Protein AF-A0A2A6MD91-F1 (afdb_monomer)

Nearest PDB structures (foldseek):
  3eg2-assembly1_A  TM=7.910E-01  e=4.825E-03  Homo sapiens
  4j9f-assembly3_E  TM=7.937E-01  e=1.162E-02  Homo sapiens
  2ege-assembly1_A  TM=7.080E-01  e=5.942E-02  Homo sapiens

Radius of gyration: 59.29 Å; Cα contacts (8 Å, |Δi|>4): 227; chains: 1; bounding box: 126×66×185 Å

Structure (mmCIF, N/CA/C/O backbone):
data_AF-A0A2A6MD91-F1
#
_entry.id   AF-A0A2A6MD91-F1
#
loop_
_atom_site.group_PDB
_atom_site.id
_atom_site.type_symbol
_atom_site.label_atom_id
_atom_site.label_alt_id
_atom_site.label_comp_id
_atom_site.label_asym_id
_atom_site.label_entity_id
_atom_site.label_seq_id
_atom_site.pdbx_PDB_ins_code
_atom_site.Cartn_x
_atom_site.Cartn_y
_atom_site.Cartn_z
_atom_site.occupancy
_atom_site.B_iso_or_equiv
_atom_site.auth_seq_id
_atom_site.auth_comp_id
_atom_site.auth_asym_id
_atom_site.auth_atom_id
_atom_site.pdbx_PDB_model_num
ATOM 1 N N . MET A 1 1 ? 8.799 -54.233 60.871 1.00 38.47 1 MET A N 1
ATOM 2 C CA . MET A 1 1 ? 8.669 -54.318 59.400 1.00 38.47 1 MET A CA 1
ATOM 3 C C . MET A 1 1 ? 7.782 -53.168 58.954 1.00 38.47 1 MET A C 1
ATOM 5 O O . MET A 1 1 ? 6.724 -52.983 59.537 1.00 38.47 1 MET A O 1
ATOM 9 N N . LYS A 1 2 ? 8.292 -52.324 58.053 1.00 54.38 2 LYS A N 1
ATOM 10 C CA . LYS A 1 2 ? 7.663 -51.090 57.559 1.00 54.38 2 LYS A CA 1
ATOM 11 C C . LYS A 1 2 ? 6.865 -51.416 56.292 1.00 54.38 2 LYS A C 1
ATOM 13 O O . LYS A 1 2 ? 7.426 -52.064 55.416 1.00 54.38 2 LYS A O 1
ATOM 18 N N . SER A 1 3 ? 5.642 -50.912 56.153 1.00 48.25 3 SER A N 1
ATOM 19 C CA . SER A 1 3 ? 5.004 -50.766 54.837 1.00 48.25 3 SER A CA 1
ATOM 20 C C . SER A 1 3 ? 4.013 -49.606 54.858 1.00 48.25 3 SER A C 1
ATOM 22 O O . SER A 1 3 ? 2.881 -49.712 55.322 1.00 48.25 3 SER A O 1
ATOM 24 N N . THR A 1 4 ? 4.511 -48.476 54.381 1.00 52.28 4 THR A N 1
ATOM 25 C CA . THR A 1 4 ? 3.792 -47.265 53.999 1.00 52.28 4 THR A CA 1
ATOM 26 C C . THR A 1 4 ? 2.904 -47.538 52.781 1.00 52.28 4 THR A C 1
ATOM 28 O O . THR A 1 4 ? 3.423 -47.934 51.741 1.00 52.28 4 THR A O 1
ATOM 31 N N . PHE A 1 5 ? 1.602 -47.265 52.879 1.00 53.66 5 PHE A N 1
ATOM 32 C CA . PHE A 1 5 ? 0.704 -47.116 51.727 1.00 53.66 5 PHE A CA 1
ATOM 33 C C . PHE A 1 5 ? 0.144 -45.690 51.721 1.00 53.66 5 PHE A C 1
ATOM 35 O O . PHE A 1 5 ? -0.916 -45.416 52.270 1.00 53.66 5 PHE A O 1
ATOM 42 N N . LEU A 1 6 ? 0.893 -44.769 51.123 1.00 56.81 6 LEU A N 1
ATOM 43 C CA . LEU A 1 6 ? 0.446 -43.423 50.766 1.00 56.81 6 LEU A CA 1
ATOM 44 C C . LEU A 1 6 ? 1.066 -43.115 49.405 1.00 56.81 6 LEU A C 1
ATOM 46 O O . LEU A 1 6 ? 2.281 -42.974 49.310 1.00 56.81 6 LEU A O 1
ATOM 50 N N . GLY A 1 7 ? 0.252 -43.035 48.355 1.00 53.62 7 GLY A N 1
ATOM 51 C CA . GLY A 1 7 ? 0.731 -42.559 47.057 1.00 53.62 7 GLY A CA 1
ATOM 52 C C . GLY A 1 7 ? -0.082 -43.053 45.871 1.00 53.62 7 GLY A C 1
ATOM 53 O O . GLY A 1 7 ? 0.362 -43.961 45.184 1.00 53.62 7 GLY A O 1
ATOM 54 N N . ALA A 1 8 ? -1.246 -42.448 45.609 1.00 54.28 8 ALA A N 1
ATOM 55 C CA . ALA A 1 8 ? -1.916 -42.578 44.306 1.00 54.28 8 ALA A CA 1
ATOM 56 C C . ALA A 1 8 ? -2.975 -41.484 44.025 1.00 54.28 8 ALA A C 1
ATOM 58 O O . ALA A 1 8 ? -3.997 -41.776 43.417 1.00 54.28 8 ALA A O 1
ATOM 59 N N . ALA A 1 9 ? -2.789 -40.230 44.466 1.00 54.03 9 ALA A N 1
ATOM 60 C CA . ALA A 1 9 ? -3.806 -39.182 44.243 1.00 54.03 9 ALA A CA 1
ATOM 61 C C . ALA A 1 9 ? -3.261 -37.796 43.843 1.00 54.03 9 ALA A C 1
ATOM 63 O O . ALA A 1 9 ? -3.951 -36.798 44.016 1.00 54.03 9 ALA A O 1
ATOM 64 N N . ALA A 1 10 ? -2.040 -37.701 43.304 1.00 54.78 10 ALA A N 1
ATOM 65 C CA . ALA A 1 10 ? -1.401 -36.405 43.027 1.00 54.78 10 ALA A CA 1
ATOM 66 C C . ALA A 1 10 ? -0.759 -36.285 41.629 1.00 54.78 10 ALA A C 1
ATOM 68 O O . ALA A 1 10 ? 0.270 -35.635 41.488 1.00 54.78 10 ALA A O 1
ATOM 69 N N . LEU A 1 11 ? -1.335 -36.902 40.586 1.00 53.56 11 LEU A N 1
ATOM 70 C CA . LEU A 1 11 ? -0.773 -36.842 39.220 1.00 53.56 11 LEU A CA 1
ATOM 71 C C . LEU A 1 11 ? -1.726 -36.343 38.115 1.00 53.56 11 LEU A C 1
ATOM 73 O O . LEU A 1 11 ? -1.378 -36.426 36.945 1.00 53.56 11 LEU A O 1
ATOM 77 N N . CYS A 1 12 ? -2.897 -35.778 38.431 1.00 54.72 12 CYS A N 1
ATOM 78 C CA . CYS A 1 12 ? -3.847 -35.305 37.398 1.00 54.72 12 CYS A CA 1
ATOM 79 C C . CYS A 1 12 ? -4.138 -33.790 37.397 1.00 54.72 12 CYS A C 1
ATOM 81 O O . CYS A 1 12 ? -5.014 -33.347 36.665 1.00 54.72 12 CYS A O 1
ATOM 83 N N . ALA A 1 13 ? -3.410 -32.972 38.164 1.00 58.19 13 ALA A N 1
ATOM 84 C CA . ALA A 1 13 ? -3.703 -31.536 38.308 1.00 58.19 13 ALA A CA 1
ATOM 85 C C . ALA A 1 13 ? -2.790 -30.596 37.483 1.00 58.19 13 ALA A C 1
ATOM 87 O O . ALA A 1 13 ? -2.586 -29.452 37.877 1.00 58.19 13 ALA A O 1
ATOM 88 N N . LEU A 1 14 ? -2.214 -31.052 36.362 1.00 60.31 14 LEU A N 1
ATOM 89 C CA . LEU A 1 14 ? -1.202 -30.292 35.596 1.00 60.31 14 LEU A CA 1
ATOM 90 C C . LEU A 1 14 ? -1.619 -29.870 34.173 1.00 60.31 14 LEU A C 1
ATOM 92 O O . LEU A 1 14 ? -0.795 -29.329 33.445 1.00 60.31 14 LEU A O 1
ATOM 96 N N . SER A 1 15 ? -2.873 -30.070 33.756 1.00 64.12 15 SER A N 1
ATOM 97 C CA . SER A 1 15 ? -3.262 -29.950 32.335 1.00 64.12 15 SER A CA 1
ATOM 98 C C . SER A 1 15 ? -4.337 -28.906 31.998 1.00 64.12 15 SER A C 1
ATOM 100 O O . SER A 1 15 ? -4.967 -29.001 30.950 1.00 64.12 15 SER A O 1
ATOM 102 N N . LEU A 1 16 ? -4.522 -27.869 32.819 1.00 64.19 16 LEU A N 1
ATOM 103 C CA . LEU A 1 16 ? -5.349 -26.704 32.458 1.00 64.19 16 LEU A CA 1
ATOM 104 C C . LEU A 1 16 ? -4.590 -25.394 32.703 1.00 64.19 16 LEU A C 1
ATOM 106 O O . LEU A 1 16 ? -5.057 -24.520 33.426 1.00 64.19 16 LEU A O 1
ATOM 110 N N . MET A 1 17 ? -3.400 -25.252 32.116 1.00 64.19 17 MET A N 1
ATOM 111 C CA . MET A 1 17 ? -2.834 -23.915 31.925 1.00 64.19 17 MET A CA 1
ATOM 112 C C . MET A 1 17 ? -3.615 -23.263 30.776 1.00 64.19 17 MET A C 1
ATOM 114 O O . MET A 1 17 ? -3.564 -23.785 29.658 1.00 64.19 17 MET A O 1
ATOM 118 N N . PRO A 1 18 ? -4.375 -22.177 31.008 1.00 64.50 18 PRO A N 1
ATOM 119 C CA . PRO A 1 18 ? -4.965 -21.430 29.911 1.00 64.50 18 PRO A CA 1
ATOM 120 C C . PRO A 1 18 ? -3.824 -20.905 29.039 1.00 64.50 18 PRO A C 1
ATOM 122 O O . PRO A 1 18 ? -2.934 -20.205 29.521 1.00 64.50 18 PRO A O 1
ATOM 125 N N . VAL A 1 19 ? -3.834 -21.261 27.755 1.00 65.88 19 VAL A N 1
ATOM 126 C CA . VAL A 1 19 ? -2.960 -20.622 26.771 1.00 65.88 19 VAL A CA 1
ATOM 127 C C . VAL A 1 19 ? -3.403 -19.165 26.702 1.00 65.88 19 VAL A C 1
ATOM 129 O O . VAL A 1 19 ? -4.526 -18.875 26.286 1.00 65.88 19 VAL A O 1
ATOM 132 N N . LEU A 1 20 ? -2.558 -18.252 27.174 1.00 57.00 20 LEU A N 1
ATOM 133 C CA . LEU A 1 20 ? -2.790 -16.827 26.995 1.00 57.00 20 LEU A CA 1
ATOM 134 C C . LEU A 1 20 ? -2.733 -16.550 25.492 1.00 57.00 20 LEU A C 1
ATOM 136 O O . LEU A 1 20 ? -1.744 -16.868 24.835 1.00 57.00 20 LEU A O 1
ATOM 140 N N . ALA A 1 21 ? -3.817 -16.012 24.940 1.00 59.88 21 ALA A N 1
ATOM 141 C CA . ALA A 1 21 ? -3.808 -15.491 23.584 1.00 59.88 21 ALA A CA 1
ATOM 142 C C . ALA A 1 21 ? -2.899 -14.257 23.574 1.00 59.88 21 ALA A C 1
ATOM 144 O O . ALA A 1 21 ? -3.271 -13.206 24.095 1.00 59.88 21 ALA A O 1
ATOM 145 N N . GLU A 1 22 ? -1.688 -14.417 23.054 1.00 68.06 22 GLU A N 1
ATOM 146 C CA . GLU A 1 22 ? -0.741 -13.323 22.875 1.00 68.06 22 GLU A CA 1
ATOM 147 C C . GLU A 1 22 ? -1.172 -12.497 21.657 1.00 68.06 22 GLU A C 1
ATOM 149 O O . GLU A 1 22 ? -1.438 -13.048 20.586 1.00 68.06 22 GLU A O 1
ATOM 154 N N . ALA A 1 23 ? -1.316 -11.182 21.831 1.00 77.81 23 ALA A N 1
ATOM 155 C CA . ALA A 1 23 ? -1.583 -10.280 20.718 1.00 77.81 23 ALA A CA 1
ATOM 156 C C . ALA A 1 23 ? -0.310 -10.150 19.873 1.00 77.81 23 ALA A C 1
ATOM 158 O O . ALA A 1 23 ? 0.780 -9.979 20.417 1.00 77.81 23 ALA A O 1
ATOM 159 N N . ALA A 1 24 ? -0.435 -10.222 18.548 1.00 87.62 24 ALA A N 1
ATOM 160 C CA . ALA A 1 24 ? 0.730 -10.104 17.678 1.00 87.62 24 ALA A CA 1
ATOM 161 C C . ALA A 1 24 ? 1.191 -8.642 17.606 1.00 87.62 24 ALA A C 1
ATOM 163 O O . ALA A 1 24 ? 0.372 -7.743 17.430 1.00 87.62 24 ALA A O 1
ATOM 164 N N . GLU A 1 25 ? 2.492 -8.386 17.696 1.00 94.19 25 GLU A N 1
ATOM 165 C CA . GLU A 1 25 ? 3.026 -7.032 17.532 1.00 94.19 25 GLU A CA 1
ATOM 166 C C . GLU A 1 25 ? 3.044 -6.618 16.050 1.00 94.19 25 GLU A C 1
ATOM 168 O O . GLU A 1 25 ? 3.461 -7.373 15.163 1.00 94.19 25 GLU A O 1
ATOM 173 N N . GLY A 1 26 ? 2.607 -5.391 15.780 1.00 95.81 26 GLY A N 1
ATOM 174 C CA . GLY A 1 26 ? 2.664 -4.757 14.471 1.00 95.81 26 GLY A CA 1
ATOM 175 C C . GLY A 1 26 ? 3.152 -3.316 14.553 1.00 95.81 26 GLY A C 1
ATOM 176 O O . GLY A 1 26 ? 3.260 -2.736 15.626 1.00 95.81 26 GLY A O 1
ATOM 177 N N . PHE A 1 27 ? 3.427 -2.722 13.396 1.00 97.19 27 PHE A N 1
ATOM 178 C CA . PHE A 1 27 ? 3.904 -1.349 13.260 1.00 97.19 27 PHE A CA 1
ATOM 179 C C . PHE A 1 27 ? 3.103 -0.620 12.191 1.00 97.19 27 PHE A C 1
ATOM 181 O O . PHE A 1 27 ? 2.918 -1.147 11.089 1.00 97.19 27 PHE A O 1
ATOM 188 N N . ALA A 1 28 ? 2.666 0.600 12.488 1.00 96.94 28 ALA A N 1
ATOM 189 C CA . ALA A 1 28 ? 1.994 1.442 11.510 1.00 96.94 28 ALA A CA 1
ATOM 190 C C . ALA A 1 28 ? 2.969 1.877 10.404 1.00 96.94 28 ALA A C 1
ATOM 192 O O . ALA A 1 28 ? 4.084 2.319 10.677 1.00 96.94 28 ALA A O 1
ATOM 193 N N . THR A 1 29 ? 2.555 1.791 9.141 1.00 92.94 29 THR A N 1
ATOM 194 C CA . THR A 1 29 ? 3.394 2.193 7.993 1.00 92.94 29 THR A CA 1
ATOM 195 C C . THR A 1 29 ? 3.118 3.613 7.501 1.00 92.94 29 THR A C 1
ATOM 197 O O . THR A 1 29 ? 3.739 4.066 6.542 1.00 92.94 29 THR A O 1
ATOM 200 N N . ALA A 1 30 ? 2.132 4.283 8.093 1.00 92.94 30 ALA A N 1
ATOM 201 C CA . ALA A 1 30 ? 1.716 5.645 7.794 1.00 92.94 30 ALA A CA 1
ATOM 202 C C . ALA A 1 30 ? 0.971 6.225 9.006 1.00 92.94 30 ALA A C 1
ATOM 204 O O . ALA A 1 30 ? 0.614 5.489 9.925 1.00 92.94 30 ALA A O 1
ATOM 205 N N . ASN A 1 31 ? 0.673 7.525 8.976 1.00 94.62 31 ASN A N 1
ATOM 206 C CA . ASN A 1 31 ? -0.271 8.124 9.919 1.00 94.62 31 ASN A CA 1
ATOM 207 C C . ASN A 1 31 ? -1.677 7.589 9.618 1.00 94.62 31 ASN A C 1
ATOM 209 O O . ASN A 1 31 ? -2.318 8.024 8.658 1.00 94.62 31 ASN A O 1
ATOM 213 N N . VAL A 1 32 ? -2.135 6.615 10.403 1.00 95.81 32 VAL A N 1
ATOM 214 C CA . VAL A 1 32 ? -3.346 5.845 10.108 1.00 95.81 32 VAL A CA 1
ATOM 215 C C . VAL A 1 32 ? -4.436 6.086 11.144 1.00 95.81 32 VAL A C 1
ATOM 217 O O . VAL A 1 32 ? -4.198 6.101 12.348 1.00 95.81 32 VAL A O 1
ATOM 220 N N . ASN A 1 33 ? -5.668 6.267 10.671 1.00 97.19 33 ASN A N 1
ATOM 221 C CA . ASN A 1 33 ? -6.830 6.379 11.546 1.0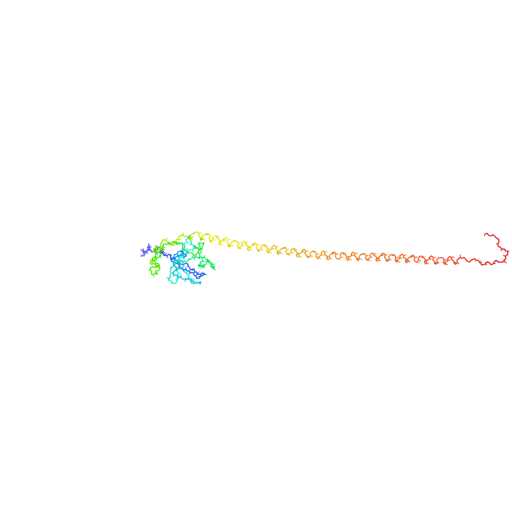0 97.19 33 ASN A CA 1
ATOM 222 C C . ASN A 1 33 ? -7.190 5.002 12.114 1.00 97.19 33 ASN A C 1
ATOM 224 O O . ASN A 1 33 ? -7.613 4.122 11.364 1.00 97.19 33 ASN A O 1
ATOM 228 N N . MET A 1 34 ? -7.104 4.851 13.435 1.00 97.88 34 MET A N 1
ATOM 229 C CA . MET A 1 34 ? -7.726 3.741 14.153 1.00 97.88 34 MET A CA 1
ATOM 230 C C . MET A 1 34 ? -9.206 4.055 14.333 1.00 97.88 34 MET A C 1
ATOM 232 O O . MET A 1 34 ? -9.562 5.093 14.889 1.00 97.88 34 MET A O 1
ATOM 236 N N . ARG A 1 35 ? -10.085 3.184 13.848 1.00 97.19 35 ARG A N 1
ATOM 237 C CA . ARG A 1 35 ? -11.527 3.441 13.751 1.00 97.19 35 ARG A CA 1
ATOM 238 C C . ARG A 1 35 ? -12.329 2.602 14.727 1.00 97.19 35 ARG A C 1
ATOM 240 O O . ARG A 1 35 ? -11.876 1.585 15.230 1.00 97.19 35 ARG A O 1
ATOM 247 N N . SER A 1 36 ? -13.556 3.022 14.985 1.00 96.81 36 SER A N 1
ATOM 248 C CA . SER A 1 36 ? -14.478 2.307 15.879 1.00 96.81 36 SER A CA 1
ATOM 249 C C . SER A 1 36 ? -15.146 1.080 15.238 1.00 96.81 36 SER A C 1
ATOM 251 O O . SER A 1 36 ? -15.928 0.390 15.888 1.00 96.81 36 SER A O 1
ATOM 253 N N . GLY A 1 37 ? -14.822 0.770 13.982 1.00 95.31 37 GLY A N 1
ATOM 254 C CA . GLY A 1 37 ? -15.276 -0.423 13.274 1.00 95.31 37 GLY A CA 1
ATOM 255 C C . GLY A 1 37 ? -14.501 -0.637 11.965 1.00 95.31 37 GLY A C 1
ATOM 256 O O . GLY A 1 37 ? -13.759 0.257 11.545 1.00 95.31 37 GLY A O 1
ATOM 257 N N . PRO A 1 38 ? -14.671 -1.797 11.307 1.00 94.00 38 PRO A N 1
ATOM 258 C CA . PRO A 1 38 ? -13.905 -2.230 10.134 1.00 94.00 38 PRO A CA 1
ATOM 259 C C . PRO A 1 38 ? -14.391 -1.574 8.824 1.00 94.00 38 PRO A C 1
ATOM 261 O O . PRO A 1 38 ? -14.800 -2.240 7.873 1.00 94.00 38 PRO A O 1
ATOM 264 N N . SER A 1 39 ? -14.413 -0.241 8.787 1.00 90.12 39 SER A N 1
ATOM 265 C CA . SER A 1 39 ? -14.690 0.560 7.586 1.00 90.12 39 SER A CA 1
ATOM 266 C C . SER A 1 39 ? -14.166 1.979 7.766 1.00 90.12 39 SER A C 1
ATOM 268 O O . SER A 1 39 ? -14.155 2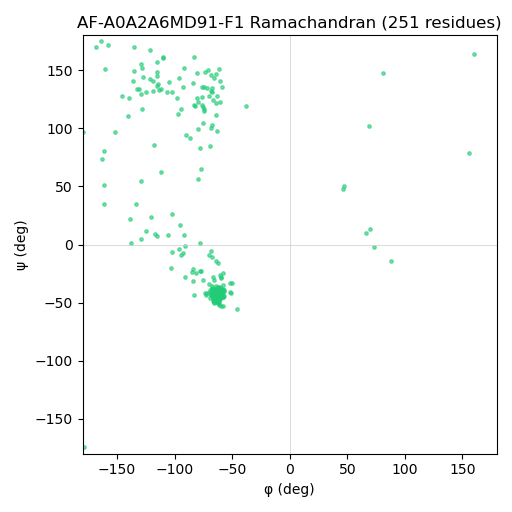.528 8.871 1.00 90.12 39 SER A O 1
ATOM 270 N N . THR A 1 40 ? -13.802 2.610 6.651 1.00 89.88 40 THR A N 1
ATOM 271 C CA . THR A 1 40 ? -13.380 4.013 6.583 1.00 89.88 40 THR A CA 1
ATOM 272 C C . THR A 1 40 ? -14.469 5.002 7.009 1.00 89.88 40 THR A C 1
ATOM 274 O O . THR A 1 40 ? -14.164 6.155 7.314 1.00 89.88 40 THR A O 1
ATOM 277 N N . ARG A 1 41 ? -15.730 4.568 7.069 1.00 89.38 41 ARG A N 1
ATOM 278 C CA . ARG A 1 41 ? -16.864 5.412 7.452 1.00 89.38 41 ARG A CA 1
ATOM 279 C C . ARG A 1 41 ? -17.079 5.499 8.961 1.00 89.38 41 ARG A C 1
ATOM 281 O O . ARG A 1 41 ? -17.656 6.482 9.416 1.00 89.38 41 ARG A O 1
ATOM 288 N N . TYR A 1 42 ? -16.609 4.520 9.737 1.00 93.31 42 TYR A N 1
ATOM 289 C CA . TYR A 1 42 ? -16.697 4.579 11.198 1.00 93.31 42 TYR A CA 1
ATOM 290 C C . TYR A 1 42 ? -15.868 5.746 11.756 1.00 93.31 42 TYR A C 1
ATOM 292 O O . TYR A 1 42 ? -14.801 6.062 11.206 1.00 93.31 42 TYR A O 1
ATOM 300 N N . PRO A 1 43 ? -16.312 6.375 12.863 1.00 94.50 43 PRO A N 1
ATOM 301 C CA . PRO A 1 43 ? -15.594 7.487 13.459 1.00 94.50 43 PRO A CA 1
ATOM 302 C C . PRO A 1 43 ? -14.198 7.045 13.897 1.00 94.50 43 PRO A C 1
ATOM 304 O O . PRO A 1 43 ? -14.007 5.926 14.394 1.00 94.50 43 PRO A O 1
ATOM 307 N N . ALA A 1 44 ? -13.228 7.933 13.683 1.00 95.44 44 ALA A N 1
ATOM 308 C CA . ALA A 1 44 ? -11.864 7.741 14.146 1.00 95.44 44 ALA A CA 1
ATOM 309 C C . ALA A 1 44 ? -11.830 7.800 15.680 1.00 95.44 44 ALA A C 1
ATOM 311 O O . ALA A 1 44 ? -12.396 8.700 16.296 1.00 95.44 44 ALA A O 1
ATOM 312 N N . VAL A 1 45 ? -11.173 6.816 16.282 1.00 96.69 45 VAL A N 1
ATOM 313 C CA . VAL A 1 45 ? -10.890 6.738 17.719 1.00 96.69 45 VAL A CA 1
ATOM 314 C C . VAL A 1 45 ? -9.640 7.552 18.038 1.00 96.69 45 VAL A C 1
ATOM 316 O O . VAL A 1 45 ? -9.619 8.273 19.031 1.00 96.69 45 VAL A O 1
ATOM 319 N N . THR A 1 46 ? -8.607 7.415 17.202 1.00 96.88 46 THR A N 1
ATOM 320 C CA . THR A 1 46 ? -7.356 8.181 17.252 1.00 96.88 46 THR A CA 1
ATOM 321 C C . THR A 1 46 ? -6.589 8.028 15.932 1.00 96.88 46 THR A C 1
ATOM 323 O O . THR A 1 46 ? -6.978 7.236 15.068 1.00 96.88 46 THR A O 1
ATOM 326 N N . VAL A 1 47 ? -5.485 8.757 15.795 1.00 97.75 47 VAL A N 1
ATOM 327 C CA . VAL A 1 47 ? -4.476 8.551 14.751 1.00 97.75 47 VAL A CA 1
ATOM 328 C C . VAL A 1 47 ? -3.285 7.826 15.369 1.00 97.75 47 VAL A C 1
ATOM 330 O O . VAL A 1 47 ? -2.797 8.234 16.420 1.00 97.75 47 VAL A O 1
ATOM 333 N N . ILE A 1 48 ? -2.821 6.766 14.713 1.00 98.19 48 ILE A N 1
ATOM 334 C CA . ILE A 1 48 ? -1.575 6.075 15.041 1.00 98.19 48 ILE A CA 1
ATOM 335 C C . ILE A 1 48 ? -0.485 6.668 14.140 1.00 98.19 48 ILE A C 1
ATOM 337 O O . ILE A 1 48 ? -0.615 6.579 12.913 1.00 98.19 48 ILE A O 1
ATOM 341 N N . PRO A 1 49 ? 0.548 7.317 14.703 1.00 98.06 49 PRO A N 1
ATOM 342 C CA . PRO A 1 49 ? 1.665 7.831 13.923 1.00 98.06 49 PRO A CA 1
ATOM 343 C C . PRO A 1 49 ? 2.429 6.721 13.192 1.00 98.06 49 PRO A C 1
ATOM 345 O O . PRO A 1 49 ? 2.513 5.585 13.653 1.00 98.06 49 PRO A O 1
ATOM 348 N N . SER A 1 50 ? 3.023 7.060 12.050 1.00 97.19 50 SER A N 1
ATOM 349 C CA . SER A 1 50 ? 3.881 6.128 11.314 1.00 97.19 50 SER A CA 1
ATOM 350 C C . SER A 1 50 ? 5.060 5.652 12.170 1.00 97.19 50 SER A C 1
ATOM 352 O O . SER A 1 50 ? 5.751 6.461 12.779 1.00 97.19 50 SER A O 1
ATOM 354 N N . GLY A 1 51 ? 5.342 4.350 12.138 1.00 95.44 51 GLY A N 1
ATOM 355 C CA . GLY A 1 51 ? 6.436 3.711 12.872 1.00 95.44 51 GLY A CA 1
ATOM 356 C C . GLY A 1 51 ? 6.075 3.264 14.288 1.00 95.44 51 GLY A C 1
ATOM 357 O O . GLY A 1 51 ? 6.804 2.450 14.850 1.00 95.44 51 GLY A O 1
ATOM 358 N N . GLU A 1 52 ? 4.952 3.733 14.833 1.00 98.12 52 GLU A N 1
ATOM 359 C CA . GLU A 1 52 ? 4.486 3.334 16.160 1.00 98.12 52 GLU A CA 1
ATOM 360 C C . GLU A 1 52 ? 4.038 1.873 16.191 1.00 98.12 52 GLU A C 1
ATOM 362 O O . GLU A 1 52 ? 3.492 1.349 15.208 1.00 98.12 52 GLU A O 1
ATOM 367 N N . SER A 1 53 ? 4.269 1.223 17.334 1.00 96.88 53 SER A N 1
ATOM 368 C CA . SER A 1 53 ? 3.847 -0.154 17.559 1.00 96.88 53 SER A CA 1
ATOM 369 C C . SER A 1 53 ? 2.368 -0.236 17.936 1.00 96.88 53 SER A C 1
ATOM 371 O O . SER A 1 53 ? 1.791 0.656 18.561 1.00 96.88 53 SER A O 1
ATOM 373 N N . VAL A 1 54 ? 1.742 -1.334 17.528 1.00 97.88 54 VAL A N 1
ATOM 374 C CA . VAL A 1 54 ? 0.358 -1.688 17.836 1.00 97.88 54 VAL A CA 1
ATOM 375 C C . VAL A 1 54 ? 0.294 -3.157 18.222 1.00 97.88 54 VAL A C 1
ATOM 377 O O . VAL A 1 54 ? 1.046 -3.978 17.700 1.00 97.88 54 VAL A O 1
ATOM 380 N N . GLU A 1 55 ? -0.639 -3.507 19.095 1.00 97.19 55 GLU A N 1
ATOM 381 C CA . GLU A 1 55 ? -0.925 -4.907 19.410 1.00 97.19 55 GLU A CA 1
ATOM 382 C C . GLU A 1 55 ? -2.138 -5.359 18.599 1.00 97.19 55 GLU A C 1
ATOM 384 O O . GLU A 1 55 ? -3.192 -4.728 18.653 1.00 97.19 55 GLU A O 1
ATOM 389 N N . ILE A 1 56 ? -2.009 -6.451 17.856 1.00 97.50 56 ILE A N 1
ATOM 390 C CA . ILE A 1 56 ? -3.038 -7.000 16.977 1.00 97.50 56 ILE A CA 1
ATOM 391 C C . ILE A 1 56 ? -3.777 -8.117 17.716 1.00 97.50 56 ILE A C 1
ATOM 393 O O . ILE A 1 56 ? -3.230 -9.191 17.965 1.00 97.50 56 ILE A O 1
ATOM 397 N N . HIS A 1 57 ? -5.050 -7.877 18.031 1.00 96.50 57 HIS A N 1
ATOM 398 C CA . HIS A 1 57 ? -5.927 -8.830 18.727 1.00 96.50 57 HIS A CA 1
ATOM 399 C C . HIS A 1 57 ? -6.571 -9.842 17.787 1.00 96.50 57 HIS A C 1
ATOM 401 O O . HIS A 1 57 ? -7.041 -10.884 18.236 1.00 96.50 57 HIS A O 1
ATOM 407 N N . GLY A 1 58 ? -6.643 -9.518 16.499 1.00 96.38 58 GLY A N 1
ATOM 408 C CA . GLY A 1 58 ? -7.221 -10.369 15.472 1.00 96.38 58 GLY A CA 1
ATOM 409 C C . GLY A 1 58 ? -7.604 -9.581 14.229 1.00 96.38 58 GLY A C 1
ATOM 410 O O . GLY A 1 58 ? -7.715 -8.357 14.270 1.00 96.38 58 GLY A O 1
ATOM 411 N N . CYS A 1 59 ? -7.830 -10.281 13.123 1.00 96.50 59 CYS A N 1
ATOM 412 C CA . CYS A 1 59 ? -8.271 -9.668 11.871 1.00 96.50 59 CYS A CA 1
ATOM 413 C C . CYS A 1 59 ? -9.504 -10.379 11.303 1.00 96.50 59 CYS A C 1
ATOM 415 O O . CYS A 1 59 ? -9.752 -11.549 11.601 1.00 96.50 59 CYS A O 1
ATOM 417 N N . LEU A 1 60 ? -10.298 -9.675 10.497 1.00 93.88 60 LEU A N 1
ATOM 418 C CA . LEU A 1 60 ? -11.446 -10.277 9.816 1.00 93.88 60 LEU A CA 1
ATOM 419 C C . LEU A 1 60 ? -10.991 -11.226 8.696 1.00 93.88 60 LEU A C 1
ATOM 421 O O . LEU A 1 60 ? -9.945 -11.026 8.084 1.00 93.88 60 LEU A O 1
ATOM 425 N N . ALA A 1 61 ? -11.786 -12.259 8.413 1.00 88.00 61 ALA A N 1
ATOM 426 C CA . ALA A 1 61 ? -11.471 -13.249 7.376 1.00 88.00 61 ALA A CA 1
ATOM 427 C C . ALA A 1 61 ? -11.664 -12.699 5.953 1.00 88.00 61 ALA A C 1
ATOM 429 O O . ALA A 1 61 ? -10.890 -12.986 5.042 1.00 88.00 61 ALA A O 1
ATOM 430 N N . ASP A 1 62 ? -12.748 -11.949 5.775 1.00 80.00 62 ASP A N 1
ATOM 431 C CA . ASP A 1 62 ? -13.292 -11.470 4.506 1.00 80.00 62 ASP A CA 1
ATOM 432 C C . ASP A 1 62 ? -12.614 -10.184 4.029 1.00 80.00 62 ASP A C 1
ATOM 434 O O . ASP A 1 62 ? -12.472 -9.950 2.827 1.00 80.00 62 ASP A O 1
ATOM 438 N N . ARG A 1 63 ? -12.180 -9.344 4.971 1.00 83.56 63 ARG A N 1
ATOM 439 C CA . ARG A 1 63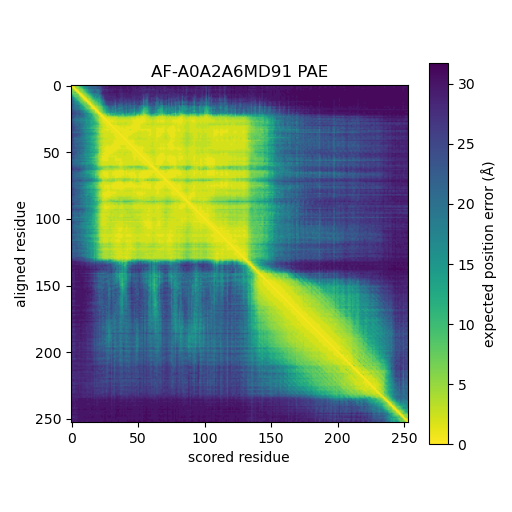 ? -11.604 -8.026 4.699 1.00 83.56 63 ARG A CA 1
ATOM 440 C C . ARG A 1 63 ? -10.367 -7.807 5.562 1.00 83.56 63 ARG A C 1
ATOM 442 O O . ARG A 1 63 ? -10.391 -8.158 6.734 1.00 83.56 63 ARG A O 1
ATOM 449 N N . PRO A 1 64 ? -9.296 -7.188 5.040 1.00 87.88 64 PRO A N 1
ATOM 450 C CA . PRO A 1 64 ? -8.063 -6.991 5.793 1.00 87.88 64 PRO A CA 1
ATOM 451 C C . PRO A 1 64 ? -8.213 -5.830 6.787 1.00 87.88 64 PRO A C 1
ATOM 453 O O . PRO A 1 64 ? -7.576 -4.794 6.644 1.00 87.88 64 PRO A O 1
ATOM 456 N N . TRP A 1 65 ? -9.091 -5.971 7.777 1.00 95.19 65 TRP A N 1
ATOM 457 C CA . TRP A 1 65 ? -9.219 -5.073 8.921 1.00 95.19 65 TRP A CA 1
ATOM 458 C C . TRP A 1 65 ? -8.821 -5.829 10.177 1.00 95.19 65 TRP A C 1
ATOM 460 O O . TRP A 1 65 ? -9.281 -6.948 10.403 1.00 95.19 65 TRP A O 1
ATOM 470 N N . CYS A 1 66 ? -7.990 -5.196 10.992 1.00 97.00 66 CYS A N 1
ATOM 471 C CA . CYS A 1 66 ? -7.450 -5.769 12.208 1.00 97.00 66 CYS A CA 1
ATOM 472 C C . CYS A 1 66 ? -7.874 -4.942 13.416 1.00 97.00 66 CYS A C 1
ATOM 474 O O . CYS A 1 66 ? -7.771 -3.715 13.398 1.00 97.00 66 CYS A O 1
ATOM 476 N N . ASP A 1 67 ? -8.365 -5.629 14.440 1.00 97.75 67 ASP A N 1
ATOM 477 C CA . ASP A 1 67 ? -8.614 -5.085 15.768 1.00 97.75 67 ASP A CA 1
ATOM 478 C C . ASP A 1 67 ? -7.267 -4.940 16.477 1.00 97.75 67 ASP A C 1
ATOM 480 O O . ASP A 1 67 ? -6.542 -5.920 16.668 1.00 97.75 67 ASP A O 1
ATOM 484 N N . VAL A 1 68 ? -6.919 -3.707 16.820 1.00 98.12 68 VAL A N 1
ATOM 485 C CA . VAL A 1 68 ? -5.640 -3.332 17.405 1.00 98.12 68 VAL A CA 1
ATOM 486 C C . VAL A 1 68 ? -5.827 -2.508 18.676 1.00 98.12 68 VAL A C 1
ATOM 488 O O . VAL A 1 68 ? -6.815 -1.778 18.820 1.00 98.12 68 VAL A O 1
ATOM 491 N N . SER A 1 69 ? -4.858 -2.579 19.589 1.00 97.81 69 SER A N 1
ATOM 492 C CA . SER A 1 69 ? -4.679 -1.582 20.649 1.00 97.81 69 SER A CA 1
ATOM 493 C C . SER A 1 69 ? -3.507 -0.657 20.361 1.00 97.81 69 SER A C 1
ATOM 495 O O . SER A 1 69 ? -2.445 -1.074 19.903 1.00 97.81 69 SER A O 1
ATOM 497 N N . PHE A 1 70 ? -3.722 0.618 20.676 1.00 97.75 70 PHE A N 1
ATOM 498 C CA . PHE A 1 70 ? -2.711 1.663 20.644 1.00 97.75 70 PHE A CA 1
ATOM 499 C C . PHE A 1 70 ? -2.981 2.672 21.762 1.00 97.75 70 PHE A C 1
ATOM 501 O O . PHE A 1 70 ? -4.098 3.183 21.880 1.00 97.75 70 PHE A O 1
ATOM 508 N N . TYR A 1 71 ? -1.964 2.952 22.582 1.00 93.56 71 TYR A N 1
ATOM 509 C CA . TYR A 1 71 ? -1.995 3.946 23.665 1.00 93.56 71 TYR A CA 1
ATOM 510 C C . TYR A 1 71 ? -3.256 3.866 24.557 1.00 93.56 71 TYR A C 1
ATOM 512 O O . TYR A 1 71 ? -3.957 4.850 24.790 1.00 93.56 71 TYR A O 1
ATOM 520 N N . GLY A 1 72 ? -3.609 2.653 25.002 1.00 88.81 72 GLY A N 1
ATOM 521 C CA . GLY A 1 72 ? -4.788 2.398 25.847 1.00 88.81 72 GLY A CA 1
ATOM 522 C C . GLY A 1 72 ? -6.145 2.495 25.133 1.00 88.81 72 GLY A C 1
ATOM 523 O O . GLY A 1 72 ? -7.183 2.238 25.742 1.00 88.81 72 GLY A O 1
ATOM 524 N N . GLY A 1 73 ? -6.167 2.838 23.844 1.00 94.06 73 GLY A N 1
ATOM 525 C CA . GLY A 1 73 ? -7.339 2.739 22.983 1.00 94.06 73 GLY A CA 1
ATOM 526 C C . GLY A 1 73 ? -7.389 1.400 22.253 1.00 94.06 73 GLY A C 1
ATOM 527 O O . GLY A 1 73 ? -6.356 0.807 21.959 1.00 94.06 73 GLY A O 1
ATOM 528 N N . ARG A 1 74 ? -8.600 0.948 21.917 1.00 97.50 74 ARG A N 1
ATOM 529 C CA . ARG A 1 74 ? -8.845 -0.221 21.064 1.00 97.50 74 ARG A CA 1
ATOM 530 C C . ARG A 1 74 ? -9.665 0.186 19.845 1.00 97.50 74 ARG A C 1
ATOM 532 O O . ARG A 1 74 ? -10.538 1.052 19.963 1.00 97.50 74 ARG A O 1
ATOM 539 N N . GLY A 1 75 ? -9.392 -0.384 18.680 1.00 98.00 75 GLY A N 1
ATOM 540 C CA . GLY A 1 75 ? -10.050 -0.010 17.431 1.00 98.00 75 GLY A CA 1
ATOM 541 C C . GLY A 1 75 ? -9.587 -0.827 16.238 1.00 98.00 75 GLY A C 1
ATOM 542 O O . GLY A 1 75 ? -8.838 -1.774 16.373 1.00 98.00 75 GLY A O 1
ATOM 543 N N . TRP A 1 76 ? -10.061 -0.458 15.059 1.00 97.81 76 TRP A N 1
ATOM 544 C CA . TRP A 1 76 ? -9.846 -1.181 13.817 1.00 97.81 76 TRP A CA 1
ATOM 545 C C . TRP A 1 76 ? -8.953 -0.380 12.880 1.00 97.81 76 TRP A C 1
ATOM 547 O O . TRP A 1 76 ? -9.180 0.812 12.664 1.00 97.81 76 TRP A O 1
ATOM 557 N N . VAL A 1 77 ? -7.963 -1.040 12.292 1.00 97.62 77 VAL A N 1
ATOM 558 C CA . VAL A 1 77 ? -7.058 -0.475 11.285 1.00 97.62 77 VAL A CA 1
ATOM 559 C C . VAL A 1 77 ? -7.049 -1.390 10.066 1.00 97.62 77 VAL A C 1
ATOM 561 O O . VAL A 1 77 ? -7.145 -2.609 10.199 1.00 97.62 77 VAL A O 1
ATOM 564 N N . ALA A 1 78 ? -6.949 -0.821 8.867 1.00 95.19 78 ALA A N 1
ATOM 565 C CA . ALA A 1 78 ? -6.777 -1.629 7.667 1.00 95.19 78 ALA A CA 1
ATOM 566 C C . ALA A 1 78 ? -5.370 -2.257 7.662 1.00 95.19 78 ALA A C 1
ATOM 568 O O . ALA A 1 78 ? -4.372 -1.549 7.796 1.00 95.19 78 ALA A O 1
ATOM 569 N N . GLY A 1 79 ? -5.289 -3.575 7.487 1.00 92.50 79 GLY A N 1
ATOM 570 C CA . GLY A 1 79 ? -4.060 -4.373 7.544 1.00 92.50 79 GLY A CA 1
ATOM 571 C C . GLY A 1 79 ? -2.986 -3.934 6.547 1.00 92.50 79 GLY A C 1
ATOM 572 O O . GLY A 1 79 ? -1.800 -4.071 6.825 1.00 92.50 79 GLY A O 1
ATOM 573 N N . LEU A 1 80 ? -3.381 -3.282 5.447 1.00 91.44 80 LEU A N 1
ATOM 574 C CA . LEU A 1 80 ? -2.461 -2.666 4.483 1.00 91.44 80 LEU A CA 1
ATOM 575 C C . LEU A 1 80 ? -1.617 -1.509 5.057 1.00 91.44 80 LEU A C 1
ATOM 577 O O . LEU A 1 80 ? -0.636 -1.105 4.441 1.00 91.44 80 LEU A O 1
ATOM 581 N N . TYR A 1 81 ? -1.978 -0.980 6.230 1.00 95.12 81 TYR A N 1
ATOM 582 C CA . TYR A 1 81 ? -1.217 0.048 6.948 1.00 95.12 81 TYR A CA 1
ATOM 583 C C . TYR A 1 81 ? -0.480 -0.492 8.178 1.00 95.12 81 TYR A C 1
ATOM 585 O O . TYR A 1 81 ? 0.053 0.297 8.959 1.00 95.12 81 TYR A O 1
ATOM 593 N N . VAL A 1 82 ? -0.454 -1.813 8.370 1.00 95.88 82 VAL A N 1
ATOM 594 C CA . VAL A 1 82 ? 0.220 -2.464 9.496 1.00 95.88 82 VAL A CA 1
ATOM 595 C C . VAL A 1 82 ? 1.201 -3.498 8.961 1.00 95.88 82 VAL A C 1
ATOM 597 O O . VAL A 1 82 ? 0.858 -4.326 8.118 1.00 95.88 82 VAL A O 1
ATOM 600 N N . GLN A 1 83 ? 2.432 -3.464 9.462 1.00 96.25 83 GLN A N 1
ATOM 601 C CA . GLN A 1 83 ? 3.443 -4.479 9.188 1.00 96.25 83 GLN A CA 1
ATOM 602 C C . GLN A 1 83 ? 3.807 -5.245 10.450 1.00 96.25 83 GLN A C 1
ATOM 604 O O . GLN A 1 83 ? 4.021 -4.641 11.494 1.00 96.25 83 GLN A O 1
ATOM 609 N N . ALA A 1 84 ? 3.961 -6.557 10.327 1.00 95.12 84 ALA A N 1
ATOM 610 C CA . ALA A 1 84 ? 4.471 -7.424 11.382 1.00 95.12 84 ALA A CA 1
ATOM 611 C C . ALA A 1 84 ? 5.811 -8.044 10.964 1.00 95.12 84 ALA A C 1
ATOM 613 O O . ALA A 1 84 ? 6.126 -8.148 9.772 1.00 95.12 84 ALA A O 1
ATOM 614 N N . LEU A 1 85 ? 6.614 -8.450 11.947 1.00 92.69 85 LEU A N 1
ATOM 615 C CA . LEU A 1 85 ? 7.860 -9.167 11.695 1.00 92.69 85 LEU A CA 1
ATOM 616 C C . LEU A 1 85 ? 7.571 -10.653 11.468 1.00 92.69 85 LEU A C 1
ATOM 618 O O . LEU A 1 85 ? 7.089 -11.353 12.351 1.00 92.69 85 LEU A O 1
ATOM 622 N N . TYR A 1 86 ? 7.922 -11.148 10.284 1.00 92.19 86 TYR A N 1
ATOM 623 C CA . TYR A 1 86 ? 7.849 -12.558 9.928 1.00 92.19 86 TYR A CA 1
ATOM 624 C C . TYR A 1 86 ? 9.189 -13.019 9.359 1.00 92.19 86 TYR A C 1
ATOM 626 O O . TYR A 1 86 ? 9.626 -12.533 8.316 1.00 92.19 86 TYR A O 1
ATOM 634 N N . ARG A 1 87 ? 9.854 -13.966 10.037 1.00 90.69 87 ARG A N 1
ATOM 635 C CA . ARG A 1 87 ? 11.152 -14.532 9.606 1.00 90.69 87 ARG A CA 1
ATOM 636 C C . ARG A 1 87 ? 12.165 -13.445 9.204 1.00 90.69 87 ARG A C 1
ATOM 638 O O . ARG A 1 87 ? 12.720 -13.480 8.107 1.00 90.69 87 ARG A O 1
ATOM 645 N N . SER A 1 88 ? 12.345 -12.455 10.078 1.00 89.38 88 SER A N 1
ATOM 646 C CA . SER A 1 88 ? 13.248 -11.304 9.892 1.00 89.38 88 SER A CA 1
ATOM 647 C C . SER A 1 88 ? 12.879 -10.327 8.765 1.00 89.38 88 SER A C 1
ATOM 649 O O . SER A 1 88 ? 13.663 -9.431 8.467 1.00 89.38 88 SER A O 1
ATOM 651 N N . ASN A 1 89 ? 11.693 -10.448 8.161 1.00 91.12 89 ASN A N 1
ATOM 652 C CA . ASN A 1 89 ? 11.172 -9.505 7.171 1.00 91.12 89 ASN A CA 1
ATOM 653 C C . ASN A 1 89 ? 9.921 -8.796 7.698 1.00 91.12 89 ASN A C 1
ATOM 655 O O . ASN A 1 89 ? 9.135 -9.383 8.439 1.00 91.12 89 ASN A O 1
ATOM 659 N N . ARG A 1 90 ? 9.711 -7.541 7.285 1.00 91.31 90 ARG A N 1
ATOM 660 C CA . ARG A 1 90 ? 8.448 -6.830 7.521 1.00 91.31 90 ARG A CA 1
ATOM 661 C C . ARG A 1 90 ? 7.449 -7.217 6.436 1.00 91.31 90 ARG A C 1
ATOM 663 O O . ARG A 1 90 ? 7.707 -6.995 5.255 1.00 91.31 90 ARG A O 1
ATOM 670 N N . VAL A 1 91 ? 6.323 -7.791 6.841 1.00 92.81 91 VAL A N 1
ATOM 671 C CA . VAL A 1 91 ? 5.229 -8.177 5.941 1.00 92.81 91 VAL A CA 1
ATOM 672 C C . VAL A 1 91 ? 3.969 -7.416 6.318 1.00 92.81 91 VAL A C 1
ATOM 674 O O . VAL A 1 91 ? 3.707 -7.203 7.500 1.00 92.81 91 VAL A O 1
ATOM 677 N N . TYR A 1 92 ? 3.198 -6.986 5.321 1.00 92.88 92 TYR A N 1
ATOM 678 C CA . TYR A 1 92 ? 1.885 -6.393 5.568 1.00 92.88 92 TYR A CA 1
ATOM 679 C C . TYR A 1 92 ? 0.937 -7.438 6.150 1.00 92.88 92 TYR A C 1
ATOM 681 O O . TYR A 1 92 ? 0.983 -8.613 5.772 1.00 92.88 92 TYR A O 1
ATOM 689 N N . VAL A 1 93 ? 0.080 -7.005 7.071 1.00 93.06 93 VAL A N 1
ATOM 690 C CA . VAL A 1 93 ? -0.858 -7.885 7.770 1.00 93.06 93 VAL A CA 1
ATOM 691 C C . VAL A 1 93 ? -2.045 -8.201 6.853 1.00 93.06 93 VAL A C 1
ATOM 693 O O . VAL A 1 93 ? -3.108 -7.585 6.905 1.00 93.06 93 VAL A O 1
ATOM 696 N N . GLU A 1 94 ? -1.839 -9.188 5.986 1.00 90.25 94 GLU A N 1
ATOM 697 C CA . GLU A 1 94 ? -2.817 -9.727 5.034 1.00 90.25 94 GLU A CA 1
ATOM 698 C C . GLU A 1 94 ? -3.257 -11.149 5.439 1.00 90.25 94 GLU A C 1
ATOM 700 O O . GLU A 1 94 ? -2.520 -11.823 6.166 1.00 90.25 94 GLU A O 1
ATOM 705 N N . PRO A 1 95 ? -4.412 -11.653 4.951 1.00 89.62 95 PRO A N 1
ATOM 706 C CA . PRO A 1 95 ? -4.957 -12.959 5.347 1.00 89.62 95 PRO A CA 1
ATOM 707 C C . PRO A 1 95 ? -3.989 -14.140 5.226 1.00 89.62 95 PRO A C 1
ATOM 709 O O . PRO A 1 95 ? -3.998 -15.054 6.049 1.00 89.62 95 PRO A O 1
ATOM 712 N N . GLU A 1 96 ? -3.107 -14.091 4.229 1.00 89.88 96 GLU A N 1
ATOM 713 C CA . GLU A 1 96 ? -2.055 -15.080 3.971 1.00 89.88 96 GLU A CA 1
ATOM 714 C C . GLU A 1 96 ? -1.073 -15.218 5.156 1.00 89.88 96 GLU A C 1
ATOM 716 O O . GLU A 1 96 ? -0.512 -16.292 5.383 1.00 89.88 96 GLU A O 1
ATOM 721 N N . TYR A 1 97 ? -0.903 -14.152 5.945 1.00 91.12 97 TYR A N 1
ATOM 722 C CA . TYR A 1 97 ? 0.021 -14.079 7.075 1.00 91.12 97 TYR A CA 1
ATOM 723 C C . TYR A 1 97 ? -0.644 -14.220 8.445 1.00 91.12 97 TYR A C 1
ATOM 725 O O . TYR A 1 97 ? 0.080 -14.374 9.425 1.00 91.12 97 TYR A O 1
ATOM 733 N N . TYR A 1 98 ? -1.978 -14.258 8.551 1.00 93.00 98 TYR A N 1
ATOM 734 C CA . TYR A 1 98 ? -2.649 -14.343 9.858 1.00 93.00 98 TYR A CA 1
ATOM 735 C C . TYR A 1 98 ? -2.217 -15.580 10.645 1.00 93.00 98 TYR A C 1
ATOM 737 O O . TYR A 1 98 ? -1.708 -15.471 11.756 1.00 93.00 98 TYR A O 1
ATOM 745 N N . ARG A 1 99 ? -2.317 -16.766 10.032 1.00 92.38 99 ARG A N 1
ATOM 746 C CA . ARG A 1 99 ? -1.931 -18.023 10.686 1.00 92.38 99 ARG A CA 1
ATOM 747 C C . ARG A 1 99 ? -0.423 -18.111 10.977 1.00 92.38 99 ARG A C 1
ATOM 749 O O . ARG A 1 99 ? -0.087 -18.467 12.103 1.00 92.38 99 ARG A O 1
ATOM 756 N N . PRO A 1 100 ? 0.492 -17.796 10.036 1.00 93.06 100 PRO A N 1
ATOM 757 C CA . PRO A 1 100 ? 1.928 -17.773 10.328 1.00 93.06 100 PRO A CA 1
ATOM 758 C C . PRO A 1 100 ? 2.352 -16.796 11.432 1.00 93.06 100 PRO A C 1
ATOM 760 O O . PRO A 1 100 ? 3.355 -17.056 12.090 1.00 93.06 100 PRO A O 1
ATOM 763 N N . LEU A 1 101 ? 1.617 -15.695 11.617 1.00 92.00 101 LEU A N 1
ATOM 764 C CA . LEU A 1 101 ? 1.856 -14.692 12.660 1.00 92.00 101 LEU A CA 1
ATOM 765 C C . LEU A 1 101 ? 1.095 -14.975 13.966 1.00 92.00 101 LEU A C 1
ATOM 767 O O . LEU A 1 101 ? 1.205 -14.195 14.904 1.00 92.00 101 LEU A O 1
ATOM 771 N N . GLY A 1 102 ? 0.302 -16.050 14.036 1.00 92.50 102 GLY A N 1
ATOM 772 C CA . GLY A 1 102 ? -0.531 -16.349 15.207 1.00 92.50 102 GLY A CA 1
ATOM 773 C C . GLY A 1 102 ? -1.707 -15.386 15.412 1.00 92.50 102 GLY A C 1
ATOM 774 O O . GLY A 1 102 ? -2.328 -15.403 16.469 1.00 92.50 102 GLY A O 1
ATOM 775 N N . ILE A 1 103 ? -2.042 -14.569 14.412 1.00 94.69 103 ILE A N 1
ATOM 776 C CA . ILE A 1 103 ? -3.153 -13.618 14.473 1.00 94.69 103 ILE A CA 1
ATOM 777 C C . ILE A 1 103 ? -4.469 -14.390 14.307 1.00 94.69 103 ILE A C 1
ATOM 779 O O . ILE A 1 103 ? -4.681 -15.024 13.265 1.00 94.69 103 ILE A O 1
ATOM 783 N N . PRO A 1 104 ? -5.381 -14.346 15.292 1.00 95.00 104 PRO A N 1
ATOM 784 C CA . PRO A 1 104 ? -6.649 -15.045 15.190 1.00 95.00 104 PRO A CA 1
ATOM 785 C C . PRO A 1 104 ? -7.591 -14.340 14.211 1.00 95.00 104 PRO A C 1
ATOM 787 O O . PRO A 1 104 ? -7.612 -13.113 14.080 1.00 95.00 104 PRO A O 1
ATOM 790 N N . THR A 1 105 ? -8.427 -15.133 13.550 1.00 93.31 105 THR A N 1
ATOM 791 C CA . THR A 1 105 ? -9.543 -14.612 12.766 1.00 93.31 105 THR A CA 1
ATOM 792 C C . THR A 1 105 ? -10.708 -14.284 13.692 1.00 93.31 105 THR A C 1
ATOM 794 O O . THR A 1 105 ? -11.151 -15.139 14.459 1.00 93.31 105 THR A O 1
ATOM 797 N N . VAL A 1 106 ? -11.208 -13.053 13.624 1.00 94.31 106 VAL A N 1
ATOM 798 C CA . VAL A 1 106 ? -12.275 -12.544 14.498 1.00 94.31 106 VAL A CA 1
ATOM 799 C C . VAL A 1 106 ? -13.486 -12.089 13.692 1.00 94.31 106 VAL A C 1
ATOM 801 O O . VAL A 1 106 ? -13.422 -11.928 12.475 1.00 94.31 106 VAL A O 1
ATOM 804 N N . VAL A 1 107 ? -14.596 -11.863 14.392 1.00 91.88 107 VAL A N 1
ATOM 805 C CA . VAL A 1 107 ? -15.816 -11.257 13.849 1.00 91.88 107 VAL A CA 1
ATOM 806 C C . VAL A 1 107 ? -16.079 -9.920 14.534 1.00 91.88 107 VAL A C 1
ATOM 808 O O . VAL A 1 107 ? -15.797 -9.749 15.724 1.00 91.88 107 VAL A O 1
ATOM 811 N N . PHE A 1 108 ? -16.619 -8.959 13.786 1.00 92.69 108 PHE A N 1
ATOM 812 C CA . PHE A 1 108 ? -16.994 -7.659 14.332 1.00 92.69 108 PHE A CA 1
ATOM 813 C C . PHE A 1 108 ? -18.445 -7.667 14.827 1.00 92.69 108 PHE A C 1
ATOM 815 O O . PHE A 1 108 ? -19.382 -7.402 14.079 1.00 92.69 108 PHE A O 1
ATOM 822 N N . GLU A 1 109 ? -18.613 -7.931 16.121 1.00 93.19 109 GLU A N 1
ATOM 823 C CA . GLU A 1 109 ? -19.900 -7.839 16.819 1.00 93.19 109 GLU A CA 1
ATOM 824 C C . GLU A 1 109 ? -20.129 -6.408 17.316 1.00 93.19 109 GLU A C 1
ATOM 826 O O . GLU A 1 109 ? -19.695 -6.054 18.419 1.00 93.19 109 GLU A O 1
ATOM 831 N N . PHE A 1 110 ? -20.790 -5.581 16.495 1.00 93.69 110 PHE A N 1
ATOM 832 C CA . PHE A 1 110 ? -20.940 -4.137 16.725 1.00 93.69 110 PHE A CA 1
ATOM 833 C C . PHE A 1 110 ? -21.335 -3.806 18.168 1.00 93.69 110 PHE A C 1
ATOM 835 O O . PHE A 1 110 ? -20.622 -3.062 18.840 1.00 93.69 110 PHE A O 1
ATOM 842 N N . ASP A 1 111 ? -22.435 -4.386 18.660 1.00 94.25 111 ASP A N 1
ATOM 843 C CA . ASP A 1 111 ? -22.996 -4.029 19.963 1.00 94.25 111 ASP A CA 1
ATOM 844 C C . ASP A 1 111 ? -22.022 -4.304 21.103 1.00 94.25 111 ASP A C 1
ATOM 846 O O . ASP A 1 111 ? -21.722 -3.419 21.900 1.00 94.25 111 ASP A O 1
ATOM 850 N N . ARG A 1 112 ? -21.491 -5.528 21.158 1.00 96.00 112 ARG A N 1
ATOM 851 C CA . ARG A 1 112 ? -20.568 -5.952 22.213 1.00 96.00 112 ARG A CA 1
ATOM 852 C C . ARG A 1 112 ? -19.276 -5.147 22.164 1.00 96.00 112 ARG A C 1
ATOM 854 O O . ARG A 1 112 ? -18.735 -4.780 23.206 1.00 96.00 112 ARG A O 1
ATOM 861 N N . TYR A 1 113 ? -18.768 -4.901 20.962 1.00 96.44 113 TYR A N 1
ATOM 862 C CA . TYR A 1 113 ? -17.512 -4.199 20.767 1.00 96.44 113 TYR A CA 1
ATOM 863 C C . TYR A 1 113 ? -17.624 -2.721 21.156 1.00 96.44 113 TYR A C 1
ATOM 865 O O . TYR A 1 113 ? -16.777 -2.211 21.891 1.00 96.44 113 TYR A O 1
ATOM 873 N N . TRP A 1 114 ? -18.684 -2.042 20.713 1.00 96.94 114 TRP A N 1
ATOM 874 C CA . TRP A 1 114 ? -18.923 -0.637 21.040 1.00 96.94 114 TRP A CA 1
ATOM 875 C C . TRP A 1 114 ? -19.206 -0.433 22.521 1.00 96.94 114 TRP A C 1
ATOM 877 O O . TRP A 1 114 ? -18.603 0.441 23.143 1.00 96.94 114 TRP A O 1
ATOM 887 N N . ASP A 1 115 ? -20.062 -1.265 23.109 1.00 96.56 115 ASP A N 1
ATOM 888 C CA . ASP A 1 115 ? -20.374 -1.208 24.535 1.00 96.56 115 ASP A CA 1
ATOM 889 C C . ASP A 1 115 ? -19.129 -1.392 25.404 1.00 96.56 115 ASP A C 1
ATOM 891 O O . ASP A 1 115 ? -18.969 -0.726 26.425 1.00 96.56 115 ASP A O 1
ATOM 895 N N . ARG A 1 116 ? -18.228 -2.292 25.006 1.00 96.50 116 ARG A N 1
ATOM 896 C CA . ARG A 1 116 ? -17.012 -2.564 25.771 1.00 96.50 116 ARG A CA 1
ATOM 897 C C . ARG A 1 116 ? -15.992 -1.435 25.663 1.00 96.50 116 ARG A C 1
ATOM 899 O O . ARG A 1 116 ? -15.374 -1.092 26.664 1.00 96.50 116 ARG A O 1
ATOM 906 N N . ASN A 1 117 ? -15.787 -0.897 24.463 1.00 97.31 117 ASN A N 1
ATOM 907 C CA . ASN A 1 117 ? -14.635 -0.039 24.184 1.00 97.31 117 ASN A CA 1
ATOM 908 C C . ASN A 1 117 ? -14.971 1.459 24.139 1.00 97.31 117 ASN A C 1
ATOM 910 O O . ASN A 1 117 ? -14.066 2.284 24.278 1.00 97.31 117 ASN A O 1
ATOM 914 N N . TYR A 1 118 ? -16.240 1.832 23.931 1.00 97.00 118 TYR A N 1
ATOM 915 C CA . TYR A 1 118 ? -16.602 3.202 23.549 1.00 97.00 118 TYR A CA 1
ATOM 916 C C . TYR A 1 118 ? -17.700 3.861 24.382 1.00 97.00 118 TYR A C 1
ATOM 918 O O . TYR A 1 118 ? -18.028 4.999 24.08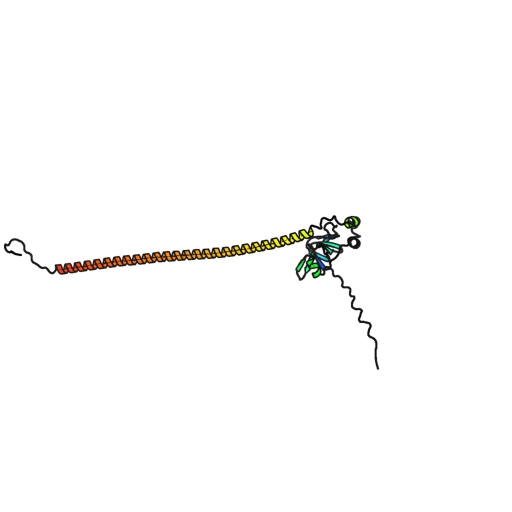1 1.00 97.00 118 TYR A O 1
ATOM 926 N N . ARG A 1 119 ? -18.216 3.250 25.457 1.00 95.50 119 ARG A N 1
ATOM 927 C CA . ARG A 1 119 ? -19.253 3.870 26.320 1.00 95.50 119 ARG A CA 1
ATOM 928 C C . ARG A 1 119 ? -18.938 5.296 26.786 1.00 95.50 119 ARG A C 1
ATOM 930 O O . ARG A 1 119 ? -19.852 6.093 26.943 1.00 95.50 119 ARG A O 1
ATOM 937 N N . GLY A 1 120 ? -17.661 5.608 27.007 1.00 94.00 120 GLY A N 1
ATOM 938 C CA . GLY A 1 120 ? -17.201 6.939 27.415 1.00 94.00 120 GLY A CA 1
ATOM 939 C C . GLY A 1 120 ? -16.812 7.879 26.268 1.00 94.00 120 GLY A C 1
ATOM 940 O O . GLY A 1 120 ? -16.207 8.910 26.531 1.00 94.00 120 GLY A O 1
ATOM 941 N N . ARG A 1 121 ? -17.063 7.521 25.002 1.00 93.75 121 ARG A N 1
ATOM 942 C CA . ARG A 1 121 ? -16.701 8.335 23.827 1.00 93.75 121 ARG A CA 1
ATOM 943 C C . ARG A 1 121 ? -17.896 9.170 23.376 1.00 93.75 121 ARG A C 1
ATOM 945 O O . ARG A 1 121 ? -19.009 8.660 23.319 1.00 93.75 121 ARG A O 1
ATOM 952 N N . ASP A 1 122 ? -17.654 10.397 22.923 1.00 93.00 122 ASP A N 1
ATOM 953 C CA . ASP A 1 122 ? -18.724 11.310 22.489 1.00 93.00 122 ASP A CA 1
ATOM 954 C C . ASP A 1 122 ? -19.608 10.732 21.377 1.00 93.00 122 ASP A C 1
ATOM 956 O O . ASP A 1 122 ? -20.828 10.877 21.408 1.00 93.00 122 ASP A O 1
ATOM 960 N N . PHE A 1 123 ? -19.012 10.020 20.415 1.00 92.88 123 PHE A N 1
ATOM 961 C CA . PHE A 1 123 ? -19.742 9.402 19.304 1.00 92.88 123 PHE A CA 1
ATOM 962 C C . PHE A 1 123 ? -20.613 8.206 19.726 1.00 92.88 123 PHE A C 1
ATOM 964 O O . PHE A 1 123 ? -21.388 7.700 18.915 1.00 92.88 123 PHE A O 1
ATOM 971 N N . TYR A 1 124 ? -20.503 7.733 20.972 1.00 95.00 124 TYR A N 1
ATOM 972 C CA . TYR A 1 124 ? -21.309 6.623 21.483 1.00 95.00 124 TYR A CA 1
ATOM 973 C C . TYR A 1 124 ? -22.790 6.986 21.596 1.00 95.00 124 TYR A C 1
ATOM 975 O O . TYR A 1 124 ? -23.644 6.122 21.432 1.00 95.00 124 TYR A O 1
ATOM 983 N N . ARG A 1 125 ? -23.124 8.268 21.794 1.00 93.62 125 ARG A N 1
ATOM 984 C CA . ARG A 1 125 ? -24.524 8.732 21.774 1.00 93.62 125 ARG A CA 1
ATOM 985 C C . ARG A 1 125 ? -25.213 8.480 20.428 1.00 93.62 125 ARG A C 1
ATOM 987 O O . ARG A 1 125 ? -26.419 8.285 20.384 1.00 93.62 125 ARG A O 1
ATOM 994 N N . ASP A 1 126 ? -24.430 8.418 19.350 1.00 91.88 126 ASP A N 1
ATOM 995 C CA . ASP A 1 126 ? -24.893 8.162 17.986 1.00 91.88 126 ASP A CA 1
ATOM 996 C C . ASP A 1 126 ? -24.780 6.671 17.611 1.00 91.88 126 ASP A C 1
ATOM 998 O O . ASP A 1 126 ? -24.798 6.312 16.434 1.00 91.88 126 ASP A O 1
ATOM 1002 N N . ARG A 1 127 ? -24.637 5.773 18.597 1.00 92.81 127 ARG A N 1
ATOM 1003 C CA . ARG A 1 127 ? -24.445 4.325 18.398 1.00 92.81 127 ARG A CA 1
ATOM 1004 C C . ARG A 1 127 ? -25.491 3.712 17.471 1.00 92.81 127 ARG A C 1
ATOM 1006 O O . ARG A 1 127 ? -25.121 2.941 16.593 1.00 92.81 127 ARG A O 1
ATOM 1013 N N . ASP A 1 128 ? -26.761 4.085 17.596 1.00 90.88 128 ASP A N 1
ATOM 1014 C CA . ASP A 1 128 ? -27.830 3.529 16.754 1.00 90.88 128 ASP A CA 1
ATOM 1015 C C . ASP A 1 128 ? -27.694 3.910 15.275 1.00 90.88 128 ASP A C 1
ATOM 1017 O O . ASP A 1 128 ? -28.037 3.114 14.397 1.00 90.88 128 ASP A O 1
ATOM 1021 N N . ARG A 1 129 ? -27.124 5.086 14.982 1.00 88.19 129 ARG A N 1
ATOM 1022 C CA . ARG A 1 129 ? -26.775 5.494 13.614 1.00 88.19 129 ARG A CA 1
ATOM 1023 C C . ARG A 1 129 ? -25.696 4.580 13.035 1.00 88.19 129 ARG A C 1
ATOM 1025 O O . ARG A 1 129 ? -25.784 4.197 11.876 1.00 88.19 129 ARG A O 1
ATOM 1032 N N . TRP A 1 130 ? -24.699 4.211 13.837 1.00 88.50 130 TRP A N 1
ATOM 1033 C CA . TRP A 1 130 ? -23.584 3.360 13.410 1.00 88.50 130 TRP A CA 1
ATOM 1034 C C . TRP A 1 130 ? -23.915 1.862 13.408 1.00 88.50 130 TRP A C 1
ATOM 1036 O O . TRP A 1 130 ? -23.314 1.105 12.644 1.00 88.50 130 TRP A O 1
ATOM 1046 N N . ARG A 1 131 ? -24.897 1.440 14.217 1.00 86.12 131 ARG A N 1
ATOM 1047 C CA . ARG A 1 131 ? -25.365 0.051 14.337 1.00 86.12 131 ARG A CA 1
ATOM 1048 C C . ARG A 1 131 ? -25.954 -0.492 13.044 1.00 86.12 131 ARG A C 1
ATOM 1050 O O . ARG A 1 131 ? -25.755 -1.659 12.730 1.00 86.12 131 ARG A O 1
ATOM 1057 N N . ARG A 1 132 ? -26.664 0.350 12.287 1.00 74.69 132 ARG A N 1
ATOM 1058 C CA . ARG A 1 132 ? -27.253 -0.013 10.982 1.00 74.69 132 ARG A CA 1
ATOM 1059 C C . ARG A 1 132 ? -26.198 -0.264 9.897 1.00 74.69 132 ARG A C 1
ATOM 1061 O O . ARG A 1 132 ? -26.545 -0.713 8.810 1.00 74.69 132 ARG A O 1
ATOM 1068 N N . GLY A 1 133 ? -24.928 -0.017 10.220 1.00 65.31 133 GLY A N 1
ATOM 1069 C CA . GLY A 1 133 ? -23.824 -0.032 9.281 1.00 65.31 133 GLY A CA 1
ATOM 1070 C C . GLY A 1 133 ? -23.758 1.289 8.510 1.00 65.31 133 GLY A C 1
ATOM 1071 O O . GLY A 1 133 ? -24.784 1.923 8.265 1.00 65.31 133 GLY A O 1
ATOM 1072 N N . PRO A 1 134 ? -22.561 1.752 8.129 1.00 60.69 134 PRO A N 1
ATOM 1073 C CA . PRO A 1 134 ? -22.445 2.788 7.118 1.00 60.69 134 PRO A CA 1
ATOM 1074 C C . PRO A 1 134 ? -22.998 2.246 5.793 1.00 60.69 134 PRO A C 1
ATOM 1076 O O . PRO A 1 134 ? -22.562 1.178 5.376 1.00 60.69 134 PRO A O 1
ATOM 1079 N N . ASP A 1 135 ? -23.927 2.963 5.153 1.00 55.12 135 ASP A N 1
ATOM 1080 C CA . ASP A 1 135 ? -24.636 2.525 3.938 1.00 55.12 135 ASP A CA 1
ATOM 1081 C C . ASP A 1 135 ? -23.730 1.755 2.958 1.00 55.12 135 ASP A C 1
ATOM 1083 O O . ASP A 1 135 ? -22.704 2.267 2.490 1.00 55.12 135 ASP A O 1
ATOM 1087 N N . TRP A 1 136 ? -24.102 0.499 2.705 1.00 50.16 136 TRP A N 1
ATOM 1088 C CA . TRP A 1 136 ? -23.343 -0.492 1.949 1.00 50.16 136 TRP A CA 1
ATOM 1089 C C . TRP A 1 136 ? -23.150 -0.077 0.488 1.00 50.16 136 TRP A C 1
ATOM 1091 O O . TRP A 1 136 ? -24.016 -0.297 -0.351 1.00 50.16 136 TRP A O 1
ATOM 1101 N N . VAL A 1 137 ? -21.987 0.508 0.185 1.00 46.19 137 VAL A N 1
ATOM 1102 C CA . VAL A 1 137 ? -21.459 0.658 -1.189 1.00 46.19 137 VAL A CA 1
ATOM 1103 C C . VAL A 1 137 ? -19.943 0.366 -1.253 1.00 46.19 137 VAL A C 1
ATOM 1105 O O . VAL A 1 137 ? -19.339 0.438 -2.313 1.00 46.19 137 VAL A O 1
ATOM 1108 N N . GLU A 1 138 ? -19.285 -0.004 -0.146 1.00 50.59 138 GLU A N 1
ATOM 1109 C CA . GLU A 1 138 ? -17.821 -0.233 -0.124 1.00 50.59 138 GLU A CA 1
ATOM 1110 C C . GLU A 1 138 ? -17.418 -1.707 -0.384 1.00 50.59 138 GLU A C 1
ATOM 1112 O O . GLU A 1 138 ? -16.235 -2.007 -0.517 1.00 50.59 138 GLU A O 1
ATOM 1117 N N . GLU A 1 139 ? -18.374 -2.645 -0.456 1.00 52.56 139 GLU A N 1
ATOM 1118 C CA . GLU A 1 139 ? -18.096 -4.096 -0.533 1.00 52.56 139 GLU A CA 1
ATOM 1119 C C . GLU A 1 139 ? -17.647 -4.601 -1.909 1.00 52.56 139 GLU A C 1
ATOM 1121 O O . GLU A 1 139 ? -16.958 -5.617 -1.987 1.00 52.56 139 GLU A O 1
ATOM 1126 N N . GLY A 1 140 ? -17.967 -3.891 -2.992 1.00 49.84 140 GLY A N 1
ATOM 1127 C CA . GLY A 1 140 ? -17.512 -4.272 -4.331 1.00 49.84 140 GLY A CA 1
ATOM 1128 C C . GLY A 1 140 ? -16.054 -3.904 -4.606 1.00 49.84 140 GLY A C 1
ATOM 1129 O O . GLY A 1 140 ? -15.423 -4.510 -5.456 1.00 49.84 140 GLY A O 1
ATOM 1130 N N . ASP A 1 141 ? -15.485 -2.932 -3.899 1.00 52.97 141 ASP A N 1
ATOM 1131 C CA . ASP A 1 141 ? -14.281 -2.258 -4.394 1.00 52.97 141 ASP A CA 1
ATOM 1132 C C . ASP A 1 141 ? -12.977 -2.914 -3.908 1.00 52.97 141 ASP A C 1
ATOM 1134 O O . ASP A 1 141 ? -11.972 -2.896 -4.606 1.00 52.97 141 ASP A O 1
ATOM 1138 N N . TRP A 1 142 ? -12.961 -3.581 -2.747 1.00 49.88 142 TRP A N 1
ATOM 1139 C CA . TRP A 1 142 ? -11.714 -4.126 -2.180 1.00 49.88 142 TRP A CA 1
ATOM 1140 C C . TRP A 1 142 ? -11.159 -5.341 -2.925 1.00 49.88 142 TRP A C 1
ATOM 1142 O O . TRP A 1 142 ? -9.948 -5.425 -3.132 1.00 49.88 142 TRP A O 1
ATOM 1152 N N . GLN A 1 143 ? -12.013 -6.284 -3.333 1.00 55.28 143 GLN A N 1
ATOM 1153 C CA . GLN A 1 143 ? -11.557 -7.446 -4.105 1.00 55.28 143 GLN A CA 1
ATOM 1154 C C . GLN A 1 143 ? -11.087 -7.014 -5.498 1.00 55.28 143 GLN A C 1
ATOM 1156 O O . GLN A 1 143 ? -9.994 -7.396 -5.913 1.00 55.28 143 GLN A O 1
ATOM 1161 N N . TRP A 1 144 ? -11.849 -6.142 -6.166 1.00 53.31 144 TRP A N 1
ATOM 1162 C CA . TRP A 1 144 ? -11.491 -5.594 -7.473 1.00 53.31 144 TRP A CA 1
ATOM 1163 C C . TRP A 1 144 ? -10.221 -4.744 -7.425 1.00 53.31 144 TRP A C 1
ATOM 1165 O O . TRP A 1 144 ? -9.321 -4.975 -8.227 1.00 53.31 144 TRP A O 1
ATOM 1175 N N . ARG A 1 145 ? -10.079 -3.840 -6.450 1.00 60.25 145 ARG A N 1
ATOM 1176 C CA . ARG A 1 145 ? -8.881 -3.003 -6.280 1.00 60.25 145 ARG A CA 1
ATOM 1177 C C . ARG A 1 145 ? -7.641 -3.826 -5.941 1.00 60.25 145 ARG A C 1
ATOM 1179 O O . ARG A 1 145 ? -6.569 -3.559 -6.475 1.00 60.25 145 ARG A O 1
ATOM 1186 N N . ARG A 1 146 ? -7.775 -4.871 -5.114 1.00 65.88 146 ARG A N 1
ATOM 1187 C CA . ARG A 1 146 ? -6.682 -5.814 -4.811 1.00 65.88 146 ARG A CA 1
ATOM 1188 C C . ARG A 1 146 ? -6.284 -6.626 -6.043 1.00 65.88 146 ARG A C 1
ATOM 1190 O O . ARG A 1 146 ? -5.096 -6.823 -6.298 1.00 65.88 146 ARG A O 1
ATOM 1197 N N . GLU A 1 147 ? -7.255 -7.127 -6.801 1.00 69.19 147 GLU A N 1
ATOM 1198 C CA . GLU A 1 147 ? -6.978 -7.805 -8.066 1.00 69.19 147 GLU A CA 1
ATOM 1199 C C . GLU A 1 147 ? -6.318 -6.868 -9.072 1.00 69.19 147 GLU A C 1
ATOM 1201 O O . GLU A 1 147 ? -5.369 -7.266 -9.745 1.00 69.19 147 GLU A O 1
ATOM 1206 N N . GLU A 1 148 ? -6.783 -5.629 -9.160 1.00 74.38 148 GLU A N 1
ATOM 1207 C CA . GLU A 1 148 ? -6.226 -4.618 -10.041 1.00 74.38 148 GLU A CA 1
ATOM 1208 C C . GLU A 1 148 ? -4.784 -4.293 -9.661 1.00 74.38 148 GLU A C 1
ATOM 1210 O O . GLU A 1 148 ? -3.921 -4.343 -10.532 1.00 74.38 148 GLU A O 1
ATOM 1215 N N . GLU A 1 149 ? -4.483 -4.092 -8.377 1.00 76.12 149 GLU A N 1
ATOM 1216 C CA . GLU A 1 149 ? -3.123 -3.847 -7.890 1.00 76.12 149 GLU A CA 1
ATOM 1217 C C . GLU A 1 149 ? -2.195 -5.054 -8.121 1.00 76.12 149 GLU A C 1
ATOM 1219 O O . GLU A 1 149 ? -1.041 -4.897 -8.537 1.00 76.12 149 GLU A O 1
ATOM 1224 N N . ARG A 1 150 ? -2.697 -6.286 -7.937 1.00 78.56 150 ARG A N 1
ATOM 1225 C CA . ARG A 1 150 ? -1.969 -7.515 -8.302 1.00 78.56 150 ARG A CA 1
ATOM 1226 C C . ARG A 1 150 ? -1.683 -7.578 -9.802 1.00 78.56 150 ARG A C 1
ATOM 1228 O O . ARG A 1 150 ? -0.548 -7.868 -10.190 1.00 78.56 150 ARG A O 1
ATOM 1235 N N . ARG A 1 151 ? -2.682 -7.295 -10.644 1.00 78.81 151 ARG A N 1
ATOM 1236 C CA . ARG A 1 151 ? -2.533 -7.243 -12.108 1.00 78.81 151 ARG A CA 1
ATOM 1237 C C . ARG A 1 151 ? -1.547 -6.151 -12.509 1.00 78.81 151 ARG A C 1
ATOM 1239 O O . ARG A 1 151 ? -0.723 -6.379 -13.386 1.00 78.81 151 ARG A O 1
ATOM 1246 N N . ASP A 1 152 ? -1.570 -5.005 -11.842 1.00 78.06 152 ASP A N 1
ATOM 1247 C CA . ASP A 1 152 ? -0.648 -3.896 -12.072 1.00 78.06 152 ASP A CA 1
ATOM 1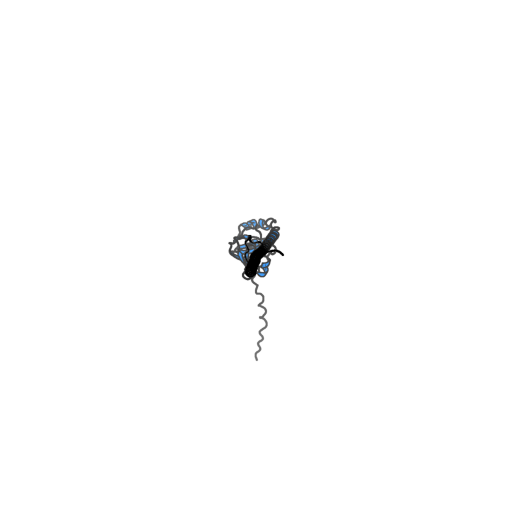248 C C . ASP A 1 152 ? 0.793 -4.269 -11.740 1.00 78.06 152 ASP A C 1
ATOM 1250 O O . ASP A 1 152 ? 1.701 -4.036 -12.539 1.00 78.06 152 ASP A O 1
ATOM 1254 N N . ARG A 1 153 ? 1.009 -4.925 -10.597 1.00 73.81 153 ARG A N 1
ATOM 1255 C CA . ARG A 1 153 ? 2.323 -5.448 -10.214 1.00 73.81 153 ARG A CA 1
ATOM 1256 C C . ARG A 1 153 ? 2.834 -6.467 -11.234 1.00 73.81 153 ARG A C 1
ATOM 1258 O O . ARG A 1 153 ? 3.993 -6.392 -11.634 1.00 73.81 153 ARG A O 1
ATOM 1265 N N . GLN A 1 154 ? 1.976 -7.376 -11.700 1.00 86.62 154 GLN A N 1
ATOM 1266 C CA . GLN A 1 154 ? 2.329 -8.332 -12.755 1.00 86.62 154 GLN A CA 1
ATOM 1267 C C . GLN A 1 154 ? 2.637 -7.635 -14.086 1.00 86.62 154 GLN A C 1
ATOM 1269 O O . GLN A 1 154 ? 3.612 -7.996 -14.742 1.00 86.62 154 GLN A O 1
ATOM 1274 N N . ARG A 1 155 ? 1.860 -6.614 -14.473 1.00 82.81 155 ARG A N 1
ATOM 1275 C CA . ARG A 1 155 ? 2.119 -5.800 -15.671 1.00 82.81 155 ARG A CA 1
ATOM 1276 C C . ARG A 1 155 ? 3.485 -5.121 -15.600 1.00 82.81 155 ARG A C 1
ATOM 1278 O O . ARG A 1 155 ? 4.227 -5.192 -16.575 1.00 82.81 155 ARG A O 1
ATOM 1285 N N . ARG A 1 156 ? 3.839 -4.524 -14.456 1.00 81.75 156 ARG A N 1
ATOM 1286 C CA . ARG A 1 156 ? 5.153 -3.889 -14.240 1.00 81.75 156 ARG A CA 1
ATOM 1287 C C . ARG A 1 156 ? 6.291 -4.900 -14.360 1.00 81.75 156 ARG A C 1
ATOM 1289 O O . ARG A 1 156 ? 7.195 -4.683 -15.154 1.00 81.75 156 ARG A O 1
ATOM 1296 N N . GLN A 1 157 ? 6.187 -6.046 -13.687 1.00 85.06 157 GLN A N 1
ATOM 1297 C CA . GLN A 1 157 ? 7.202 -7.106 -13.778 1.00 85.06 157 GLN A CA 1
ATOM 1298 C C . GLN A 1 157 ? 7.357 -7.652 -15.206 1.00 85.06 157 GLN A C 1
ATOM 1300 O O . GLN A 1 157 ? 8.468 -7.910 -15.667 1.00 85.06 157 GLN A O 1
ATOM 1305 N N . GLN A 1 158 ? 6.252 -7.821 -15.939 1.00 87.50 158 GLN A N 1
ATOM 1306 C CA . GLN A 1 158 ? 6.309 -8.235 -17.343 1.00 87.50 158 GLN A CA 1
ATOM 1307 C C . GLN A 1 158 ? 6.922 -7.154 -18.238 1.00 87.50 158 GLN A C 1
ATOM 1309 O O . GLN A 1 158 ? 7.667 -7.487 -19.159 1.00 87.50 158 GLN A O 1
ATOM 1314 N N . ALA A 1 159 ? 6.625 -5.877 -17.989 1.00 85.00 159 ALA A N 1
ATOM 1315 C CA . ALA A 1 159 ? 7.212 -4.762 -18.723 1.00 85.00 159 ALA A CA 1
ATOM 1316 C C . ALA A 1 159 ? 8.729 -4.686 -18.501 1.00 85.00 159 ALA A C 1
ATOM 1318 O O . ALA A 1 159 ? 9.468 -4.639 -19.482 1.00 85.00 159 ALA A O 1
ATOM 1319 N N . GLU A 1 160 ? 9.182 -4.792 -17.249 1.00 89.38 160 GLU A N 1
ATOM 1320 C CA . GLU A 1 160 ? 10.603 -4.858 -16.891 1.00 89.38 160 GLU A CA 1
ATOM 1321 C C . GLU A 1 160 ? 11.295 -6.046 -17.570 1.00 89.38 160 GLU A C 1
ATOM 1323 O O . GLU A 1 160 ? 12.350 -5.887 -18.180 1.00 89.38 160 GLU A O 1
ATOM 1328 N N . ARG A 1 161 ? 10.677 -7.237 -17.558 1.00 88.38 161 ARG A N 1
ATOM 1329 C CA . ARG A 1 161 ? 11.233 -8.417 -18.241 1.00 88.38 161 ARG A CA 1
ATOM 1330 C C . ARG A 1 161 ? 11.383 -8.196 -19.746 1.00 88.38 161 ARG A C 1
ATOM 1332 O O . ARG A 1 161 ? 12.423 -8.528 -20.311 1.00 88.38 161 ARG A O 1
ATOM 1339 N N . ARG A 1 162 ? 10.359 -7.635 -20.397 1.00 90.81 162 ARG A N 1
ATOM 1340 C CA . ARG A 1 162 ? 10.388 -7.321 -21.836 1.00 90.81 162 ARG A CA 1
ATOM 1341 C C . ARG A 1 162 ? 11.450 -6.279 -22.157 1.00 90.81 162 ARG A C 1
ATOM 1343 O O . ARG A 1 162 ? 12.115 -6.377 -23.181 1.00 90.81 162 ARG A O 1
ATOM 1350 N N . GLU A 1 163 ? 11.606 -5.275 -21.303 1.00 91.56 163 GLU A N 1
ATOM 1351 C CA . GLU A 1 163 ? 12.649 -4.267 -21.449 1.00 91.56 163 GLU A CA 1
ATOM 1352 C C . GLU A 1 163 ? 14.042 -4.884 -21.343 1.00 91.56 163 GLU A C 1
ATOM 1354 O O . GLU A 1 163 ? 14.883 -4.654 -22.211 1.00 91.56 163 GLU A O 1
ATOM 1359 N N . TRP A 1 164 ? 14.237 -5.768 -20.370 1.00 85.69 164 TRP A N 1
ATOM 1360 C CA . TRP A 1 164 ? 15.487 -6.490 -20.187 1.00 85.69 164 TRP A CA 1
ATOM 1361 C C . TRP A 1 164 ? 15.826 -7.410 -21.375 1.00 85.69 164 TRP A C 1
ATOM 1363 O O . TRP A 1 164 ? 16.970 -7.473 -21.829 1.00 85.69 164 TRP A O 1
ATOM 1373 N N . GLU A 1 165 ? 14.828 -8.093 -21.942 1.00 92.19 165 GLU A N 1
ATOM 1374 C CA . GLU A 1 165 ? 14.979 -8.899 -23.163 1.00 92.19 165 GLU A CA 1
ATOM 1375 C C . GLU A 1 165 ? 15.299 -8.049 -24.402 1.00 92.19 165 GLU A C 1
ATOM 1377 O O . GLU A 1 165 ? 16.157 -8.434 -25.206 1.00 92.19 165 GLU A O 1
ATOM 1382 N N . ARG A 1 166 ? 14.663 -6.876 -24.546 1.00 92.81 166 ARG A N 1
ATOM 1383 C CA . ARG A 1 166 ? 14.992 -5.912 -25.609 1.00 92.81 166 ARG A CA 1
ATOM 1384 C C . ARG A 1 166 ? 16.435 -5.442 -25.492 1.00 92.81 166 ARG A C 1
ATOM 1386 O O . ARG A 1 166 ? 17.153 -5.481 -26.488 1.00 92.81 166 ARG A O 1
ATOM 1393 N N . GLN A 1 167 ? 16.876 -5.070 -24.290 1.00 90.50 167 GLN A N 1
ATOM 1394 C CA . GLN A 1 167 ? 18.241 -4.601 -24.056 1.00 90.50 167 GLN A CA 1
ATOM 1395 C C . GLN A 1 167 ? 19.273 -5.673 -24.424 1.00 90.50 167 GLN A C 1
ATOM 1397 O O . GLN A 1 167 ? 20.199 -5.403 -25.185 1.00 90.50 167 GLN A O 1
ATOM 1402 N N . ARG A 1 168 ? 19.053 -6.923 -23.999 1.00 92.56 168 ARG A N 1
ATOM 1403 C CA . ARG A 1 168 ? 19.914 -8.053 -24.387 1.00 92.56 168 ARG A CA 1
ATOM 1404 C C . ARG A 1 168 ? 19.949 -8.313 -25.887 1.00 92.56 168 ARG A C 1
ATOM 1406 O O . ARG A 1 168 ? 20.992 -8.685 -26.420 1.00 92.56 168 ARG A O 1
ATOM 1413 N N . THR A 1 169 ? 18.811 -8.190 -26.561 1.00 94.69 169 THR A N 1
ATOM 1414 C CA . THR A 1 169 ? 18.740 -8.376 -28.017 1.00 94.69 169 THR A CA 1
ATOM 1415 C C . THR A 1 169 ? 19.550 -7.297 -28.727 1.00 94.69 169 THR A C 1
ATOM 1417 O O . THR A 1 169 ? 20.394 -7.622 -29.558 1.00 94.69 169 THR A O 1
ATOM 1420 N N . TRP A 1 170 ? 19.395 -6.045 -28.302 1.00 85.94 170 TRP A N 1
ATOM 1421 C CA . TRP A 1 170 ? 20.130 -4.909 -28.848 1.00 85.94 170 TRP A CA 1
ATOM 1422 C C . TRP A 1 170 ? 21.647 -5.027 -28.626 1.00 85.94 170 TRP A C 1
ATOM 1424 O O . TRP A 1 170 ? 22.439 -4.778 -29.531 1.00 85.94 170 TRP A O 1
ATOM 1434 N N . GLU A 1 171 ? 22.078 -5.491 -27.449 1.00 92.38 171 GLU A N 1
ATOM 1435 C CA . GLU A 1 171 ? 23.492 -5.781 -27.168 1.00 92.38 171 GLU A CA 1
ATOM 1436 C C . GLU A 1 171 ? 24.067 -6.880 -28.077 1.00 92.38 171 GLU A C 1
ATOM 1438 O O . GLU A 1 171 ? 25.219 -6.787 -28.515 1.00 92.38 171 GLU A O 1
ATOM 1443 N N . ARG A 1 172 ? 23.277 -7.920 -28.380 1.00 92.38 172 ARG A N 1
ATOM 1444 C CA . ARG A 1 172 ? 23.675 -8.995 -29.304 1.00 92.38 172 ARG A CA 1
ATOM 1445 C C . ARG A 1 172 ? 23.791 -8.492 -30.739 1.00 92.38 172 ARG A C 1
ATOM 1447 O O . ARG A 1 172 ? 24.740 -8.875 -31.418 1.00 92.38 172 ARG A O 1
ATOM 1454 N N . GLU A 1 173 ? 22.862 -7.657 -31.193 1.00 92.00 173 GLU A N 1
ATOM 1455 C CA . GLU A 1 173 ? 22.913 -7.021 -32.517 1.00 92.00 173 GLU A CA 1
ATOM 1456 C C . GLU A 1 173 ? 24.142 -6.117 -32.641 1.00 92.00 173 GLU A C 1
ATOM 1458 O O . GLU A 1 173 ? 24.972 -6.332 -33.516 1.00 92.00 173 GLU A O 1
ATOM 1463 N N . GLN A 1 174 ? 24.365 -5.232 -31.667 1.00 92.31 174 GLN A N 1
ATOM 1464 C CA . GLN A 1 174 ? 25.581 -4.417 -31.564 1.00 92.31 174 GLN A CA 1
ATOM 1465 C C . GLN A 1 174 ? 26.870 -5.246 -31.627 1.00 92.31 174 GLN A C 1
ATOM 1467 O O . GLN A 1 174 ? 27.866 -4.840 -32.229 1.00 92.31 174 GLN A O 1
ATOM 1472 N N . ALA A 1 175 ? 26.902 -6.404 -30.963 1.00 91.69 175 ALA A N 1
ATOM 1473 C CA . ALA A 1 175 ? 28.054 -7.296 -31.021 1.00 91.69 175 ALA A CA 1
ATOM 1474 C C . ALA A 1 175 ? 28.271 -7.869 -32.433 1.00 91.69 175 ALA A C 1
ATOM 1476 O O . ALA A 1 175 ? 29.416 -7.886 -32.888 1.00 91.69 175 ALA A O 1
ATOM 1477 N N . ARG A 1 176 ? 27.198 -8.268 -33.130 1.00 94.56 176 ARG A N 1
ATOM 1478 C CA . ARG A 1 176 ? 27.256 -8.734 -34.526 1.00 94.56 176 ARG A CA 1
ATOM 1479 C C . ARG A 1 176 ? 27.716 -7.627 -35.465 1.00 94.56 176 ARG A C 1
ATOM 1481 O O . ARG A 1 176 ? 28.675 -7.839 -36.195 1.00 94.56 176 ARG A O 1
ATOM 1488 N N . ASP A 1 177 ? 27.143 -6.432 -35.368 1.00 93.88 177 ASP A N 1
ATOM 1489 C CA . ASP A 1 177 ? 27.522 -5.290 -36.208 1.00 93.88 177 ASP A CA 1
ATOM 1490 C C . ASP A 1 177 ? 29.005 -4.940 -36.054 1.00 93.88 177 ASP A C 1
ATOM 1492 O O . ASP A 1 177 ? 29.708 -4.678 -37.034 1.00 93.88 177 ASP A O 1
ATOM 1496 N N . ARG A 1 178 ? 29.516 -4.980 -34.814 1.00 93.00 178 ARG A N 1
ATOM 1497 C CA . ARG A 1 178 ? 30.947 -4.797 -34.532 1.00 93.00 178 ARG A CA 1
ATOM 1498 C C . ARG A 1 178 ? 31.801 -5.900 -35.147 1.00 93.00 178 ARG A C 1
ATOM 1500 O O . ARG A 1 178 ? 32.894 -5.600 -35.626 1.00 93.00 178 ARG A O 1
ATOM 1507 N N . GLN A 1 179 ? 31.345 -7.149 -35.114 1.00 94.12 179 GLN A N 1
ATOM 1508 C CA . GLN A 1 179 ? 32.049 -8.264 -35.742 1.00 94.12 179 GLN A CA 1
ATOM 1509 C C . GLN A 1 179 ? 32.078 -8.103 -37.265 1.00 94.12 179 GLN A C 1
ATOM 1511 O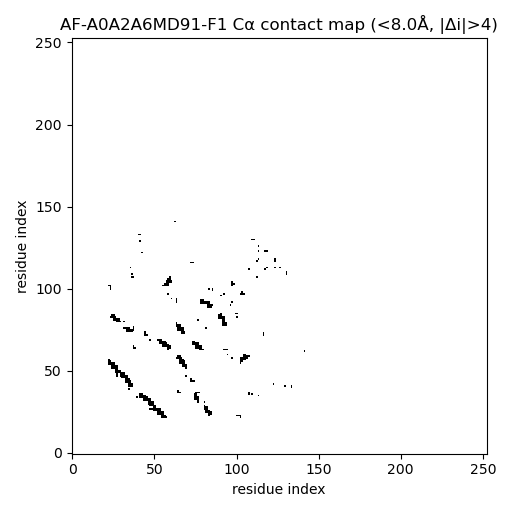 O . GLN A 1 179 ? 33.158 -8.103 -37.850 1.00 94.12 179 GLN A O 1
ATOM 1516 N N . GLU A 1 180 ? 30.935 -7.851 -37.895 1.00 95.25 180 GLU A N 1
ATOM 1517 C CA . GLU A 1 180 ? 30.866 -7.629 -39.337 1.00 95.25 180 GLU A CA 1
ATOM 1518 C C . GLU A 1 180 ? 31.694 -6.415 -39.772 1.00 95.25 180 GLU A C 1
ATOM 1520 O O . GLU A 1 180 ? 32.338 -6.431 -40.818 1.00 95.25 180 GLU A O 1
ATOM 1525 N N . ALA A 1 181 ? 31.720 -5.342 -38.974 1.00 94.06 181 ALA A N 1
ATOM 1526 C CA . ALA A 1 181 ? 32.571 -4.189 -39.248 1.00 94.06 181 ALA A CA 1
ATOM 1527 C C . ALA A 1 181 ? 34.061 -4.567 -39.243 1.00 94.06 181 ALA A C 1
ATOM 1529 O O . ALA A 1 181 ? 34.810 -4.084 -40.094 1.00 94.06 181 ALA A O 1
ATOM 1530 N N . ARG A 1 182 ? 34.495 -5.446 -38.328 1.00 95.38 182 ARG A N 1
ATOM 1531 C CA . ARG A 1 182 ? 35.872 -5.971 -38.301 1.00 95.38 182 ARG A CA 1
ATOM 1532 C C . ARG A 1 182 ? 36.164 -6.834 -39.524 1.00 95.38 182 ARG A C 1
ATOM 1534 O O . ARG A 1 182 ? 37.196 -6.633 -40.157 1.00 95.38 182 ARG A O 1
ATOM 1541 N N . GLU A 1 183 ? 35.252 -7.731 -39.886 1.00 95.12 183 GLU A N 1
ATOM 1542 C CA . GLU A 1 183 ? 35.381 -8.591 -41.069 1.00 95.12 183 GLU A CA 1
ATOM 1543 C C . GLU A 1 183 ? 35.448 -7.758 -42.359 1.00 95.12 183 GLU A C 1
ATOM 1545 O O . GLU A 1 183 ? 36.340 -7.957 -43.183 1.00 95.12 183 GLU A O 1
ATOM 1550 N N . ARG A 1 184 ? 34.593 -6.733 -42.495 1.00 93.94 184 ARG A N 1
ATOM 1551 C CA . ARG A 1 184 ? 34.639 -5.772 -43.610 1.00 93.94 184 ARG A CA 1
ATOM 1552 C C . ARG A 1 184 ? 35.987 -5.057 -43.693 1.00 93.94 184 ARG A C 1
ATOM 1554 O O . ARG A 1 184 ? 36.546 -4.934 -44.782 1.00 93.94 184 ARG A O 1
ATOM 1561 N N . GLN A 1 185 ? 36.523 -4.593 -42.563 1.00 93.31 185 GLN A N 1
ATOM 1562 C CA . GLN A 1 185 ? 37.842 -3.952 -42.526 1.00 93.31 185 GLN A CA 1
ATOM 1563 C C . GLN A 1 185 ? 38.963 -4.925 -42.902 1.00 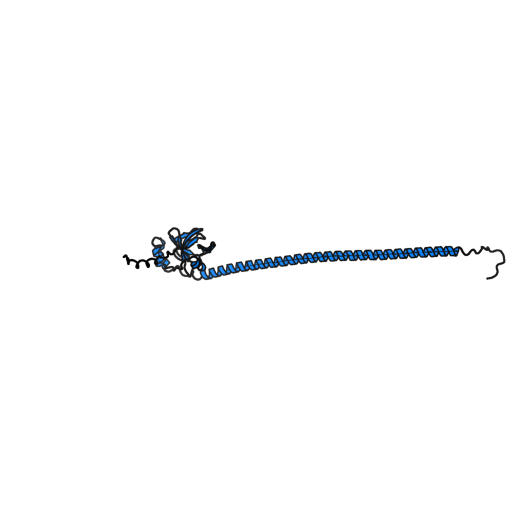93.31 185 GLN A C 1
ATOM 1565 O O . GLN A 1 185 ? 39.886 -4.543 -43.621 1.00 93.31 185 GLN A O 1
ATOM 1570 N N . GLN A 1 186 ? 38.897 -6.171 -42.434 1.00 95.25 186 GLN A N 1
ATOM 1571 C CA . GLN A 1 186 ? 39.875 -7.198 -42.774 1.00 95.25 186 GLN A CA 1
ATOM 1572 C C . GLN A 1 186 ? 39.865 -7.490 -44.275 1.00 95.25 186 GLN A C 1
ATOM 1574 O O . GLN A 1 186 ? 40.909 -7.406 -44.919 1.00 95.25 186 GLN A O 1
ATOM 1579 N N . TRP A 1 187 ? 38.685 -7.718 -44.847 1.00 92.88 187 TRP A N 1
ATOM 1580 C CA . TRP A 1 187 ? 38.531 -7.970 -46.275 1.00 92.88 187 TRP A CA 1
ATOM 1581 C C . TRP A 1 187 ? 39.038 -6.800 -47.134 1.00 92.88 187 TRP A C 1
ATOM 1583 O O . TRP A 1 187 ? 39.699 -6.997 -48.155 1.00 92.88 187 TRP A O 1
ATOM 1593 N N . GLN A 1 188 ? 38.798 -5.553 -46.706 1.00 94.12 188 GLN A N 1
ATOM 1594 C CA . GLN A 1 188 ? 39.366 -4.376 -47.374 1.00 94.12 188 GLN A CA 1
ATOM 1595 C C . GLN A 1 188 ? 40.900 -4.387 -47.359 1.00 94.12 188 GLN A C 1
ATOM 1597 O O . GLN A 1 188 ? 41.513 -4.135 -48.398 1.00 94.12 188 GLN A O 1
ATOM 1602 N N . ARG A 1 189 ? 41.519 -4.714 -46.216 1.00 94.50 189 ARG A N 1
ATOM 1603 C CA . ARG A 1 189 ? 42.983 -4.818 -46.088 1.00 94.50 189 ARG A CA 1
ATOM 1604 C C . ARG A 1 189 ? 43.560 -5.926 -46.967 1.00 94.50 189 ARG A C 1
ATOM 1606 O O . ARG A 1 189 ? 44.617 -5.726 -47.559 1.00 94.50 189 ARG A O 1
ATOM 1613 N N . GLU A 1 190 ? 42.892 -7.071 -47.054 1.00 93.38 190 GLU A N 1
ATOM 1614 C CA . GLU A 1 190 ? 43.303 -8.193 -47.907 1.00 93.38 190 GLU A CA 1
ATOM 1615 C C . GLU A 1 190 ? 43.252 -7.810 -49.387 1.00 93.38 190 GLU A C 1
ATOM 1617 O O . GLU A 1 190 ? 44.267 -7.911 -50.072 1.00 93.38 190 GLU A O 1
ATOM 1622 N N . ARG A 1 191 ? 42.147 -7.220 -49.858 1.00 94.56 191 ARG A N 1
ATOM 1623 C CA . ARG A 1 191 ? 42.073 -6.709 -51.237 1.00 94.56 191 ARG A CA 1
ATOM 1624 C C . ARG A 1 191 ? 43.141 -5.672 -51.560 1.00 94.56 191 ARG A C 1
ATOM 1626 O O . ARG A 1 191 ? 43.611 -5.596 -52.693 1.00 94.56 191 ARG A O 1
ATOM 1633 N N . GLU A 1 192 ? 43.469 -4.794 -50.615 1.00 93.31 192 GLU A N 1
ATOM 1634 C CA . GLU A 1 192 ? 44.543 -3.824 -50.825 1.00 93.31 192 GLU A CA 1
ATOM 1635 C C . GLU A 1 192 ? 45.902 -4.508 -50.953 1.00 93.31 192 GLU A C 1
ATOM 1637 O O . GLU A 1 192 ? 46.693 -4.100 -51.804 1.00 93.31 192 GLU A O 1
ATOM 1642 N N . ARG A 1 193 ? 46.167 -5.547 -50.151 1.00 93.50 193 ARG A N 1
ATOM 1643 C CA . ARG A 1 193 ? 47.377 -6.372 -50.273 1.00 93.50 193 ARG A CA 1
ATOM 1644 C C . ARG A 1 193 ? 47.431 -7.062 -51.629 1.00 93.50 193 ARG A C 1
ATOM 1646 O O . ARG A 1 193 ? 48.412 -6.875 -52.337 1.00 93.50 193 ARG A O 1
ATOM 1653 N N . GLU A 1 194 ? 46.362 -7.738 -52.039 1.00 92.31 194 GLU A N 1
ATOM 1654 C CA . GLU A 1 194 ? 46.278 -8.385 -53.353 1.00 92.31 194 GLU A CA 1
ATOM 1655 C C . GLU A 1 194 ? 46.499 -7.381 -54.488 1.00 92.31 194 GLU A C 1
ATOM 1657 O O . GLU A 1 194 ? 47.271 -7.633 -55.408 1.00 92.31 194 GLU A O 1
ATOM 1662 N N . ARG A 1 195 ? 45.873 -6.199 -54.415 1.00 92.75 195 ARG A N 1
ATOM 1663 C CA . ARG A 1 195 ? 46.068 -5.137 -55.412 1.00 92.75 195 ARG A CA 1
ATOM 1664 C C . ARG A 1 195 ? 47.524 -4.672 -55.475 1.00 92.75 195 ARG A C 1
ATOM 1666 O O . ARG A 1 195 ? 47.997 -4.357 -56.565 1.00 92.75 195 ARG A O 1
ATOM 1673 N N . ARG A 1 196 ? 48.215 -4.577 -54.334 1.00 91.75 196 ARG A N 1
ATOM 1674 C CA . ARG A 1 196 ? 49.649 -4.243 -54.286 1.00 91.75 196 ARG A CA 1
ATOM 1675 C C . ARG A 1 196 ? 50.480 -5.358 -54.914 1.00 91.75 196 ARG A C 1
ATOM 1677 O O . ARG A 1 196 ? 51.249 -5.067 -55.817 1.00 91.75 196 ARG A O 1
ATOM 1684 N N . GLU A 1 197 ? 50.238 -6.612 -54.544 1.00 92.69 197 GLU A N 1
ATOM 1685 C CA . GLU A 1 197 ? 50.941 -7.763 -55.121 1.00 92.69 197 GLU A CA 1
ATOM 1686 C C . GLU A 1 197 ? 50.764 -7.866 -56.637 1.00 92.69 197 GLU A C 1
ATOM 1688 O O . GLU A 1 197 ? 51.736 -8.079 -57.353 1.00 92.69 197 GLU A O 1
ATOM 1693 N N . TRP A 1 198 ? 49.545 -7.683 -57.150 1.00 89.12 198 TRP A N 1
ATOM 1694 C CA . TRP A 1 198 ? 49.290 -7.663 -58.593 1.00 89.12 198 TRP A CA 1
ATOM 1695 C C . TRP A 1 198 ? 50.072 -6.551 -59.300 1.00 89.12 198 TRP A C 1
ATOM 1697 O O . TRP A 1 198 ? 50.631 -6.785 -60.370 1.00 89.12 198 TRP A O 1
ATOM 1707 N N . ARG A 1 199 ? 50.145 -5.353 -58.701 1.00 90.94 199 ARG A N 1
ATOM 1708 C CA . ARG A 1 199 ? 50.954 -4.242 -59.232 1.00 90.94 199 ARG A CA 1
ATOM 1709 C C . ARG A 1 199 ? 52.446 -4.568 -59.223 1.00 90.94 199 ARG A C 1
ATOM 1711 O O . ARG A 1 199 ? 53.126 -4.254 -60.194 1.00 90.94 199 ARG A O 1
ATOM 1718 N N . ASP A 1 200 ? 52.940 -5.182 -58.153 1.00 90.88 200 ASP A N 1
ATOM 1719 C CA . ASP A 1 200 ? 54.351 -5.550 -58.023 1.00 90.88 200 ASP A CA 1
ATOM 1720 C C . ASP A 1 200 ? 54.729 -6.655 -59.020 1.00 90.88 200 ASP A C 1
ATOM 1722 O O . ASP A 1 200 ? 55.739 -6.530 -59.706 1.00 90.88 200 ASP A O 1
ATOM 1726 N N . ARG A 1 201 ? 53.868 -7.666 -59.213 1.00 88.19 201 ARG A N 1
ATOM 1727 C CA . ARG A 1 201 ? 54.058 -8.695 -60.251 1.00 88.19 201 ARG A CA 1
ATOM 1728 C C . ARG A 1 201 ? 54.093 -8.098 -61.654 1.00 88.19 201 ARG A C 1
ATOM 1730 O O . ARG A 1 201 ? 54.979 -8.454 -62.422 1.00 88.19 201 ARG A O 1
ATOM 1737 N N . GLY A 1 202 ? 53.175 -7.181 -61.968 1.00 89.38 202 GLY A N 1
ATOM 1738 C CA . GLY A 1 202 ? 53.170 -6.487 -63.259 1.00 89.38 202 GLY A CA 1
ATOM 1739 C C . GLY A 1 202 ? 54.451 -5.679 -63.486 1.00 89.38 202 GLY A C 1
ATOM 1740 O O . GLY A 1 202 ? 55.033 -5.738 -64.564 1.00 89.38 202 GLY A O 1
ATOM 1741 N N . ARG A 1 203 ? 54.952 -4.995 -62.447 1.00 86.19 203 ARG A N 1
ATOM 1742 C CA . ARG A 1 203 ? 56.240 -4.285 -62.498 1.00 86.19 203 ARG A CA 1
ATOM 1743 C C . ARG A 1 203 ? 57.417 -5.242 -62.719 1.00 86.19 203 ARG A C 1
ATOM 1745 O O . ARG A 1 203 ? 58.333 -4.919 -63.471 1.00 86.19 203 ARG A O 1
ATOM 1752 N N . ASP A 1 204 ? 57.420 -6.398 -62.059 1.00 87.19 204 ASP A N 1
ATOM 1753 C CA . ASP A 1 204 ? 58.468 -7.410 -62.225 1.00 87.19 204 ASP A CA 1
ATOM 1754 C C . ASP A 1 204 ? 58.447 -8.041 -63.624 1.00 87.19 204 ASP A C 1
ATOM 1756 O O . ASP A 1 204 ? 59.503 -8.332 -64.183 1.00 87.19 204 ASP A O 1
ATOM 1760 N N . GLU A 1 205 ? 57.263 -8.256 -64.196 1.00 86.00 205 GLU A N 1
ATOM 1761 C CA . GLU A 1 205 ? 57.078 -8.748 -65.564 1.00 86.00 205 GLU A CA 1
ATOM 1762 C C . GLU A 1 205 ? 57.574 -7.731 -66.596 1.00 86.00 205 GLU A C 1
ATOM 1764 O O . GLU A 1 205 ? 58.443 -8.062 -67.399 1.00 86.00 205 GLU A O 1
ATOM 1769 N N . GLU A 1 206 ? 57.159 -6.468 -66.477 1.00 84.44 206 GLU A N 1
ATOM 1770 C CA . GLU A 1 206 ? 57.652 -5.367 -67.313 1.00 84.44 206 GLU A CA 1
ATOM 1771 C C . GLU A 1 206 ? 59.183 -5.229 -67.223 1.00 84.44 206 GLU A C 1
ATOM 1773 O O . GLU A 1 206 ? 59.874 -5.042 -68.227 1.00 84.44 206 GLU A O 1
ATOM 1778 N N . ARG A 1 207 ? 59.756 -5.388 -66.021 1.00 83.06 207 ARG A N 1
ATOM 1779 C CA . ARG A 1 207 ? 61.213 -5.378 -65.825 1.00 83.06 207 ARG A CA 1
ATOM 1780 C C . ARG A 1 207 ? 61.904 -6.544 -66.538 1.00 83.06 207 ARG A C 1
ATOM 1782 O O . ARG A 1 207 ? 62.994 -6.351 -67.078 1.00 83.06 207 ARG A O 1
ATOM 1789 N N . ARG A 1 208 ? 61.306 -7.741 -66.536 1.00 80.31 208 ARG A N 1
ATOM 1790 C CA . ARG A 1 208 ? 61.837 -8.915 -67.253 1.00 80.31 208 ARG A CA 1
ATOM 1791 C C . ARG A 1 208 ? 61.761 -8.728 -68.766 1.00 80.31 208 ARG A C 1
ATOM 1793 O O . ARG A 1 208 ? 62.740 -9.030 -69.445 1.00 80.31 208 ARG A O 1
ATOM 1800 N N . GLU A 1 209 ? 60.650 -8.210 -69.282 1.00 81.25 209 GLU A N 1
ATOM 1801 C CA . GLU A 1 209 ? 60.477 -7.936 -70.713 1.00 81.25 209 GLU A CA 1
ATOM 1802 C C . GLU A 1 209 ? 61.462 -6.879 -71.210 1.00 81.25 209 GLU A C 1
ATOM 1804 O O . GLU A 1 209 ? 62.172 -7.116 -72.189 1.00 81.25 209 GLU A O 1
ATOM 1809 N N . ASN A 1 210 ? 61.588 -5.760 -70.489 1.00 80.12 210 ASN A N 1
ATOM 1810 C CA . ASN A 1 210 ? 62.557 -4.715 -70.814 1.00 80.12 210 ASN A CA 1
ATOM 1811 C C . ASN A 1 210 ? 63.995 -5.251 -70.779 1.00 80.12 210 ASN A C 1
ATOM 1813 O O . ASN A 1 210 ? 64.748 -5.036 -71.727 1.00 80.12 210 ASN A O 1
ATOM 1817 N N . GLY A 1 211 ? 64.363 -6.030 -69.755 1.00 80.75 211 GLY A N 1
ATOM 1818 C CA . GLY A 1 211 ? 65.682 -6.668 -69.687 1.00 80.75 211 GLY A CA 1
ATOM 1819 C C . GLY A 1 211 ? 65.934 -7.660 -70.831 1.00 80.75 211 GLY A C 1
ATOM 1820 O O . GLY A 1 211 ? 67.039 -7.719 -71.369 1.00 80.75 211 GLY A O 1
ATOM 1821 N N . SER A 1 212 ? 64.915 -8.414 -71.258 1.00 74.62 212 SER A N 1
ATOM 1822 C CA . SER A 1 212 ? 65.007 -9.311 -72.418 1.00 74.62 212 SER A CA 1
ATOM 1823 C C . SER A 1 212 ? 65.171 -8.536 -73.730 1.00 74.62 212 SER A C 1
ATOM 1825 O O . SER A 1 212 ? 65.983 -8.917 -74.575 1.00 74.62 212 SER A O 1
ATOM 1827 N N . ALA A 1 213 ? 64.439 -7.432 -73.901 1.00 71.50 213 ALA A N 1
ATOM 1828 C CA . ALA A 1 213 ? 64.547 -6.561 -75.067 1.00 71.50 213 ALA A CA 1
ATOM 1829 C C . ALA A 1 213 ? 65.932 -5.898 -75.154 1.00 71.50 213 ALA A C 1
ATOM 1831 O O . ALA A 1 213 ? 66.540 -5.887 -76.227 1.00 71.50 213 ALA A O 1
ATOM 1832 N N . GLU A 1 214 ? 66.465 -5.409 -74.032 1.00 74.00 214 GLU A N 1
ATOM 1833 C CA . GLU A 1 214 ? 67.828 -4.873 -73.938 1.00 74.00 214 GLU A CA 1
ATOM 1834 C C . GLU A 1 214 ? 68.879 -5.932 -74.291 1.00 74.00 214 GLU A C 1
ATOM 1836 O O . GLU A 1 214 ? 69.782 -5.669 -75.089 1.00 74.00 214 GLU A O 1
ATOM 1841 N N . ASN A 1 215 ? 68.733 -7.151 -73.764 1.00 76.06 215 ASN A N 1
ATOM 1842 C CA . ASN A 1 215 ? 69.655 -8.253 -74.035 1.00 76.06 215 ASN A CA 1
ATOM 1843 C C . ASN A 1 215 ? 69.628 -8.663 -75.522 1.00 76.06 215 ASN A C 1
ATOM 1845 O O . ASN A 1 215 ? 70.676 -8.821 -76.150 1.00 76.06 215 ASN A O 1
ATOM 1849 N N . TYR A 1 216 ? 68.438 -8.734 -76.130 1.00 74.00 216 TYR A N 1
ATOM 1850 C CA . TYR A 1 216 ? 68.275 -9.010 -77.561 1.00 74.00 216 TYR A CA 1
ATOM 1851 C C . TYR A 1 216 ? 68.906 -7.920 -78.444 1.00 74.00 216 TYR A C 1
ATOM 1853 O O . TYR A 1 216 ? 69.616 -8.216 -79.410 1.00 74.00 216 TYR A O 1
ATOM 1861 N N . GLN A 1 217 ? 68.700 -6.642 -78.106 1.00 76.06 217 GLN A N 1
ATOM 1862 C CA . GLN A 1 217 ? 69.341 -5.525 -78.807 1.00 76.06 217 GLN A CA 1
ATOM 1863 C C . GLN A 1 217 ? 70.870 -5.554 -78.665 1.00 76.06 217 GLN A C 1
ATOM 1865 O O . GLN A 1 217 ? 71.580 -5.250 -79.630 1.00 76.06 217 GLN A O 1
ATOM 1870 N N . GLY A 1 218 ? 71.373 -5.939 -77.489 1.00 76.75 218 GLY A N 1
ATOM 1871 C CA . GLY A 1 218 ? 72.794 -6.161 -77.225 1.00 76.75 218 GLY A CA 1
ATOM 1872 C C . GLY A 1 218 ? 73.384 -7.250 -78.120 1.00 76.75 218 GLY A C 1
ATOM 1873 O O . GLY A 1 218 ? 74.337 -6.980 -78.854 1.00 76.75 218 GLY A O 1
ATOM 1874 N N . ALA A 1 219 ? 72.763 -8.433 -78.147 1.00 76.62 219 ALA A N 1
ATOM 1875 C CA . ALA A 1 219 ? 73.190 -9.561 -78.976 1.00 76.62 219 ALA A CA 1
ATOM 1876 C C . ALA A 1 219 ? 73.231 -9.202 -80.471 1.00 76.62 219 ALA A C 1
ATOM 1878 O O . ALA A 1 219 ? 74.217 -9.475 -81.156 1.00 76.62 219 ALA A O 1
ATOM 1879 N N . ARG A 1 220 ? 72.212 -8.491 -80.973 1.00 80.19 220 ARG A N 1
ATOM 1880 C CA . ARG A 1 220 ? 72.158 -8.039 -82.374 1.00 80.19 220 ARG A CA 1
ATOM 1881 C C . ARG A 1 220 ? 73.250 -7.019 -82.712 1.00 80.19 220 ARG A C 1
ATOM 1883 O O . ARG A 1 220 ? 73.806 -7.044 -83.811 1.00 80.19 220 ARG A O 1
ATOM 1890 N N . LYS A 1 221 ? 73.565 -6.098 -81.791 1.00 82.56 221 LYS A N 1
ATOM 1891 C CA . LYS A 1 221 ? 74.698 -5.167 -81.950 1.00 82.56 221 LYS A CA 1
ATOM 1892 C C . LYS A 1 221 ? 76.021 -5.923 -82.022 1.00 82.56 221 LYS A C 1
ATOM 1894 O O . LYS A 1 221 ? 76.868 -5.575 -82.843 1.00 82.56 221 LYS A O 1
ATOM 1899 N N . GLU A 1 222 ? 76.189 -6.936 -81.183 1.00 79.44 222 GLU A N 1
ATOM 1900 C CA . GLU A 1 222 ? 77.401 -7.744 -81.130 1.00 79.44 222 GLU A CA 1
ATOM 1901 C C . GLU A 1 222 ? 77.579 -8.595 -82.394 1.00 79.44 222 GLU A C 1
ATOM 1903 O O . GLU A 1 222 ? 78.664 -8.624 -82.969 1.00 79.44 222 GLU A O 1
ATOM 1908 N N . GLU A 1 223 ? 76.507 -9.210 -82.891 1.00 82.25 223 GLU A N 1
ATOM 1909 C CA . GLU A 1 223 ? 76.496 -9.946 -84.158 1.00 82.25 223 GLU A CA 1
ATOM 1910 C C . GLU A 1 223 ? 76.836 -9.033 -85.342 1.00 82.25 223 GLU A C 1
ATOM 1912 O O . GLU A 1 223 ? 77.718 -9.347 -86.141 1.00 82.25 223 GLU A O 1
ATOM 1917 N N . ARG A 1 224 ? 76.231 -7.840 -85.409 1.00 81.38 224 ARG A N 1
ATOM 1918 C CA . ARG A 1 224 ? 76.563 -6.839 -86.433 1.00 81.38 224 ARG A CA 1
ATOM 1919 C C . ARG A 1 224 ? 78.028 -6.402 -86.347 1.00 81.38 224 ARG A C 1
ATOM 1921 O O . ARG A 1 224 ? 78.668 -6.187 -87.374 1.00 81.38 224 ARG A O 1
ATOM 1928 N N . ALA A 1 225 ? 78.579 -6.289 -85.137 1.00 80.12 225 ALA A N 1
ATOM 1929 C CA . ALA A 1 225 ? 79.996 -6.003 -84.936 1.00 80.12 225 ALA A CA 1
ATOM 1930 C C . ALA A 1 225 ? 80.898 -7.168 -85.383 1.00 80.12 225 ALA A C 1
ATOM 1932 O O . ALA A 1 225 ? 81.973 -6.910 -85.924 1.00 80.12 225 ALA A O 1
ATOM 1933 N N . ARG A 1 226 ? 80.476 -8.430 -85.208 1.00 82.00 226 ARG A N 1
ATOM 1934 C CA . ARG A 1 226 ? 81.183 -9.611 -85.741 1.00 82.00 226 ARG A CA 1
ATOM 1935 C C . ARG A 1 226 ? 81.164 -9.633 -87.268 1.00 82.00 226 ARG A C 1
ATOM 1937 O O . ARG A 1 226 ? 82.233 -9.716 -87.857 1.00 82.00 226 ARG A O 1
ATOM 1944 N N . GLN A 1 227 ? 80.005 -9.427 -87.894 1.00 80.50 227 GLN A N 1
ATOM 1945 C CA . GLN A 1 227 ? 79.881 -9.337 -89.356 1.00 80.50 227 GLN A CA 1
ATOM 1946 C C . GLN A 1 227 ? 80.750 -8.216 -89.940 1.00 80.50 227 GLN A C 1
ATOM 1948 O O . GLN A 1 227 ? 81.421 -8.405 -90.947 1.00 80.50 227 GLN A O 1
ATOM 1953 N N . LEU A 1 228 ? 80.804 -7.051 -89.285 1.00 78.00 228 LEU A N 1
ATOM 1954 C CA . LEU A 1 228 ? 81.700 -5.962 -89.689 1.00 78.00 228 LEU A CA 1
ATOM 1955 C C . LEU A 1 228 ? 83.184 -6.338 -89.564 1.00 78.00 228 LEU A C 1
ATOM 1957 O O . LEU A 1 228 ? 83.990 -5.911 -90.389 1.00 78.00 228 LEU A O 1
ATOM 1961 N N . ARG A 1 229 ? 83.564 -7.125 -88.548 1.00 77.75 229 ARG A N 1
ATOM 1962 C CA . ARG A 1 229 ? 84.935 -7.645 -88.410 1.00 77.75 229 ARG A CA 1
ATOM 1963 C C . ARG A 1 229 ? 85.260 -8.681 -89.489 1.00 77.75 229 ARG A C 1
ATOM 1965 O O . ARG A 1 229 ? 86.370 -8.647 -90.006 1.00 77.75 229 ARG A O 1
ATOM 1972 N N . GLU A 1 230 ? 84.319 -9.550 -89.848 1.00 74.81 230 GLU A N 1
ATOM 1973 C CA . GLU A 1 230 ? 84.471 -10.526 -90.938 1.00 74.81 230 GLU A CA 1
ATOM 1974 C C . GLU A 1 230 ? 84.568 -9.844 -92.304 1.00 74.81 230 GLU A C 1
ATOM 1976 O O . GLU A 1 230 ? 85.523 -10.088 -93.027 1.00 74.81 230 GLU A O 1
ATOM 1981 N N . LEU A 1 231 ? 83.695 -8.879 -92.607 1.00 71.31 231 LEU A N 1
ATOM 1982 C CA . LEU A 1 231 ? 83.787 -8.071 -93.831 1.00 71.31 231 LEU A CA 1
ATOM 1983 C C . LEU A 1 231 ? 85.123 -7.322 -93.939 1.00 71.31 231 LEU A C 1
ATOM 1985 O O . LEU A 1 231 ? 85.663 -7.164 -95.030 1.00 71.31 231 LEU A O 1
ATOM 1989 N N . ARG A 1 232 ? 85.679 -6.867 -92.808 1.00 67.38 232 ARG A N 1
ATOM 1990 C CA . ARG A 1 232 ? 87.009 -6.247 -92.769 1.00 67.38 232 ARG A CA 1
ATOM 1991 C C . ARG A 1 232 ? 88.131 -7.261 -93.018 1.00 67.38 232 ARG A C 1
ATOM 1993 O O . ARG A 1 232 ? 89.118 -6.897 -93.640 1.00 67.38 232 ARG A O 1
ATOM 2000 N N . ARG A 1 233 ? 87.968 -8.506 -92.559 1.00 65.19 233 ARG A N 1
ATOM 2001 C CA . ARG A 1 233 ? 88.894 -9.623 -92.802 1.00 65.19 233 ARG A CA 1
ATOM 2002 C C . ARG A 1 233 ? 88.868 -10.072 -94.267 1.00 65.19 233 ARG A C 1
ATOM 2004 O O . ARG A 1 233 ? 89.923 -10.301 -94.846 1.00 65.19 233 ARG A O 1
ATOM 2011 N N . ASP A 1 234 ? 87.686 -10.126 -94.874 1.00 59.81 234 ASP A N 1
ATOM 2012 C CA . ASP A 1 234 ? 87.500 -10.509 -96.279 1.00 59.81 234 ASP A CA 1
ATOM 2013 C C . ASP A 1 234 ? 87.907 -9.383 -97.242 1.00 59.81 234 ASP A C 1
ATOM 2015 O O . ASP A 1 234 ? 88.434 -9.638 -98.324 1.00 59.81 234 ASP A O 1
ATOM 2019 N N . GLY A 1 235 ? 87.754 -8.124 -96.820 1.00 57.97 235 GLY A N 1
ATOM 2020 C CA . GLY A 1 235 ? 88.277 -6.953 -97.529 1.00 57.97 235 GLY A CA 1
ATOM 2021 C C . GLY A 1 235 ? 89.807 -6.855 -97.551 1.00 57.97 235 GLY A C 1
ATOM 2022 O O . GLY A 1 235 ? 90.347 -6.048 -98.305 1.00 57.97 235 GLY A O 1
ATOM 2023 N N . GLU A 1 236 ? 90.513 -7.672 -96.767 1.00 53.81 236 GLU A N 1
ATOM 2024 C CA . GLU A 1 236 ? 91.979 -7.733 -96.752 1.00 53.81 236 GLU A CA 1
ATOM 2025 C C . GLU A 1 236 ? 92.536 -8.830 -97.686 1.00 53.81 236 GLU A C 1
ATOM 2027 O O . GLU A 1 236 ? 93.728 -8.837 -97.987 1.00 53.81 236 GLU A O 1
ATOM 2032 N N . VAL A 1 237 ? 91.684 -9.702 -98.250 1.00 50.47 237 VAL A N 1
ATOM 2033 C CA . VAL A 1 237 ? 92.078 -10.745 -99.220 1.00 50.47 237 VAL A CA 1
ATOM 2034 C C . VAL A 1 237 ? 91.501 -10.445 -100.605 1.00 50.47 237 VAL A C 1
ATOM 2036 O O . VAL A 1 237 ? 90.709 -11.199 -101.159 1.00 50.47 237 VAL A O 1
ATOM 2039 N N . ARG A 1 238 ? 91.903 -9.312 -101.185 1.00 45.03 238 ARG A N 1
ATOM 2040 C CA . ARG A 1 238 ? 91.886 -9.077 -102.641 1.00 45.03 238 ARG A CA 1
ATOM 2041 C C . ARG A 1 238 ? 92.789 -7.892 -102.975 1.00 45.03 238 ARG A C 1
ATOM 2043 O O . ARG A 1 238 ? 92.345 -6.794 -103.294 1.00 45.03 238 ARG A O 1
ATOM 2050 N N . THR A 1 239 ? 94.094 -8.121 -102.901 1.00 54.28 239 THR A N 1
ATOM 2051 C CA . THR A 1 239 ? 95.063 -7.309 -103.636 1.00 54.28 239 THR A CA 1
ATOM 2052 C C . THR A 1 239 ? 95.004 -7.723 -105.105 1.00 54.28 239 THR A C 1
ATOM 2054 O O . THR A 1 239 ? 95.491 -8.784 -105.481 1.00 54.28 239 THR A O 1
ATOM 2057 N N . VAL A 1 240 ? 94.385 -6.898 -105.950 1.00 44.22 240 VAL A N 1
ATOM 2058 C CA . VAL A 1 240 ? 94.518 -7.002 -107.412 1.00 44.22 240 VAL A CA 1
ATOM 2059 C C . VAL A 1 240 ? 94.847 -5.604 -107.954 1.00 44.22 240 VAL A C 1
ATOM 2061 O O . VAL A 1 240 ? 94.285 -4.623 -107.459 1.00 44.22 240 VAL A O 1
ATOM 2064 N N . PRO A 1 241 ? 95.834 -5.472 -108.861 1.00 43.78 241 PRO A N 1
ATOM 2065 C CA . PRO A 1 241 ? 96.621 -4.256 -109.029 1.00 43.78 241 PRO A CA 1
ATOM 2066 C C . PRO A 1 241 ? 95.941 -3.210 -109.919 1.00 43.78 241 PRO A C 1
ATOM 2068 O O . PRO A 1 241 ? 95.053 -3.505 -110.712 1.00 43.78 241 PRO A O 1
ATOM 2071 N N . LYS A 1 242 ? 96.409 -1.964 -109.786 1.00 47.50 242 LYS A N 1
ATOM 2072 C CA . LYS A 1 242 ? 96.008 -0.808 -110.598 1.00 47.50 242 LYS A CA 1
ATOM 2073 C C . LYS A 1 242 ? 96.486 -0.950 -112.046 1.00 47.50 242 LYS A C 1
ATOM 2075 O O . LYS A 1 242 ? 97.685 -1.097 -112.262 1.00 47.50 242 LYS A O 1
ATOM 2080 N N . CYS A 1 243 ? 95.590 -0.716 -113.003 1.00 43.38 243 CYS A N 1
ATOM 2081 C CA . CYS A 1 243 ? 95.943 -0.363 -114.379 1.00 43.38 243 CYS A CA 1
ATOM 2082 C C . CYS A 1 243 ? 95.174 0.901 -114.797 1.00 43.38 243 CYS A C 1
ATOM 2084 O O . CYS A 1 243 ? 93.965 1.004 -114.593 1.00 43.38 243 CYS A O 1
ATOM 2086 N N . VAL A 1 244 ? 95.911 1.879 -115.328 1.00 50.62 244 VAL A N 1
ATOM 2087 C CA . VAL A 1 244 ? 95.435 3.173 -115.839 1.00 50.62 244 VAL A CA 1
ATOM 2088 C C . VAL A 1 244 ? 95.520 3.103 -117.363 1.00 50.62 244 VAL A C 1
ATOM 2090 O O . VAL A 1 244 ? 96.530 2.658 -117.900 1.00 50.62 244 VAL A O 1
ATOM 2093 N N . PHE A 1 245 ? 94.454 3.490 -118.058 1.00 39.97 245 PHE A N 1
ATOM 2094 C CA . PHE A 1 245 ? 94.298 3.278 -119.495 1.00 39.97 245 PHE A CA 1
ATOM 2095 C C . PHE A 1 245 ? 95.086 4.320 -120.304 1.00 39.97 245 PHE A C 1
ATOM 2097 O O . PHE A 1 245 ? 94.611 5.443 -120.461 1.00 39.97 245 PHE A O 1
ATOM 2104 N N . ASN A 1 246 ? 96.276 3.949 -120.795 1.00 39.50 246 ASN A N 1
ATOM 2105 C CA . ASN A 1 246 ? 96.713 4.278 -122.159 1.00 39.50 246 ASN A CA 1
ATOM 2106 C C . ASN A 1 246 ? 97.879 3.395 -122.653 1.00 39.50 246 ASN A C 1
ATOM 2108 O O . ASN A 1 246 ? 98.872 3.921 -123.139 1.00 39.50 246 ASN A O 1
ATOM 2112 N N . ASP A 1 247 ? 97.756 2.069 -122.557 1.00 40.78 247 ASP A N 1
ATOM 2113 C CA . ASP A 1 247 ? 98.583 1.163 -123.364 1.00 40.78 247 ASP A CA 1
ATOM 2114 C C . ASP A 1 247 ? 97.738 -0.013 -123.876 1.00 40.78 247 ASP A C 1
ATOM 2116 O O . ASP A 1 247 ? 97.029 -0.691 -123.130 1.00 40.78 247 ASP A O 1
ATOM 2120 N N . PHE A 1 248 ? 97.780 -0.188 -125.196 1.00 49.53 248 PHE A N 1
ATOM 2121 C CA . PHE A 1 248 ? 97.084 -1.192 -125.997 1.00 49.53 248 PHE A CA 1
ATOM 2122 C C . PHE A 1 248 ? 97.653 -2.596 -125.721 1.00 49.53 248 PHE A C 1
ATOM 2124 O O . PHE A 1 248 ? 98.528 -3.052 -126.449 1.00 49.53 248 PHE A O 1
ATOM 2131 N N . ALA A 1 249 ? 97.182 -3.276 -124.674 1.00 49.00 249 ALA A N 1
ATOM 2132 C CA . ALA A 1 249 ? 97.151 -4.744 -124.572 1.00 49.00 249 ALA A CA 1
ATOM 2133 C C . ALA A 1 249 ? 96.528 -5.173 -123.236 1.00 49.00 249 ALA A C 1
ATOM 2135 O O . ALA A 1 249 ? 97.224 -5.230 -122.231 1.00 49.00 249 ALA A O 1
ATOM 2136 N N . CYS A 1 250 ? 95.237 -5.498 -123.242 1.00 44.62 250 CYS A N 1
ATOM 2137 C CA . CYS A 1 250 ? 94.610 -6.455 -122.323 1.00 44.62 250 CYS A CA 1
ATOM 2138 C C . CYS A 1 250 ? 93.284 -6.878 -122.969 1.00 44.62 250 CYS A C 1
ATOM 2140 O O . CYS A 1 250 ? 92.227 -6.309 -122.706 1.00 44.62 250 CYS A O 1
ATOM 2142 N N . GLU A 1 251 ? 93.391 -7.813 -123.907 1.00 35.88 251 GLU A N 1
ATOM 2143 C CA . GLU A 1 251 ? 92.283 -8.552 -124.506 1.00 35.88 251 GLU A CA 1
ATOM 2144 C C . GLU A 1 251 ? 91.920 -9.752 -123.613 1.00 35.88 251 GLU A C 1
ATOM 2146 O O . GLU A 1 251 ? 92.817 -10.462 -123.161 1.00 35.88 251 GLU A O 1
ATOM 2151 N N . ASN A 1 252 ? 90.607 -9.975 -123.469 1.00 37.34 252 ASN A N 1
ATOM 2152 C CA . ASN A 1 252 ? 89.896 -11.200 -123.060 1.00 37.34 252 ASN A CA 1
ATOM 2153 C C . ASN A 1 252 ? 90.047 -11.675 -121.598 1.00 37.34 252 ASN A C 1
ATOM 2155 O O . ASN A 1 252 ? 91.048 -12.280 -121.224 1.00 37.34 252 ASN A O 1
ATOM 2159 N N . ASP A 1 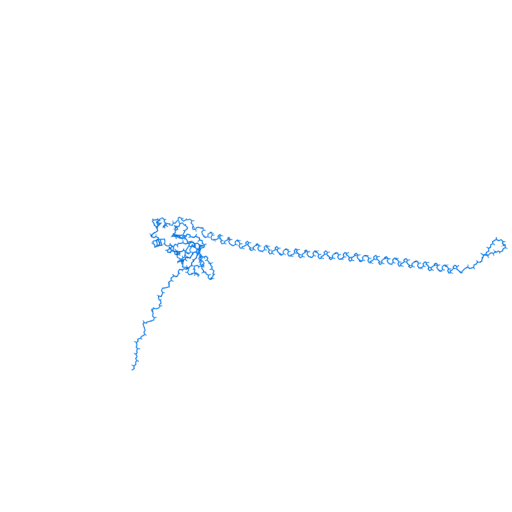253 ? 89.033 -11.417 -120.762 1.00 34.81 253 ASP A N 1
ATOM 2160 C CA . ASP A 1 253 ? 87.821 -12.256 -120.610 1.00 34.81 253 ASP A CA 1
ATOM 2161 C C . ASP A 1 253 ? 86.687 -11.467 -119.920 1.00 34.81 253 ASP A C 1
ATOM 2163 O O . ASP A 1 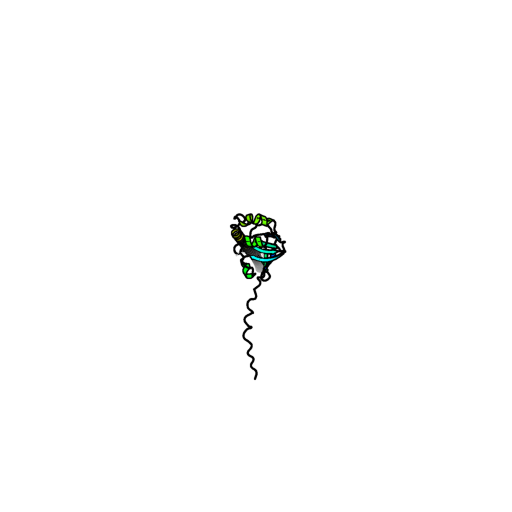253 ? 86.990 -10.640 -119.025 1.00 34.81 253 ASP A O 1
#

Foldseek 3Di:
DDDDDDDDDPDPPDPDDPDPLFFFKKFFQAQWFFFLDADPPGDGPDTDHGGDMWTFQAAAQLAQWTFIDDPNATGITRQQRIWGDDPNDTDGRDNVCCVVRSHHHDDCPLPVSCVVGPPPPPCSVVSVVPVVPDPPPCNVVVVVVVVVVVVVVVVVVVVVVVVVVVVVVVVVVVVVVVVVVVVVVVVVVVVVVVVVVVVVVVVVVVVVVVVVVVVVVVVVVVVVVVVVVVVVVVVVPDPDDDDDDDDPDDDDD

Solvent-accessible surface area (backbone atoms only — not comparable to full-atom values): 15019 Å² total; per-residue (Å²): 140,88,80,87,90,82,88,90,86,86,86,81,89,82,83,79,76,78,80,76,84,67,56,32,67,31,27,26,74,38,77,39,63,26,9,72,35,86,47,92,78,40,61,68,75,47,73,44,52,53,69,41,71,32,36,31,70,18,28,38,82,92,47,57,28,26,39,31,39,47,95,95,42,73,29,18,34,54,14,89,44,28,31,28,80,53,95,95,36,82,41,60,48,40,77,89,44,27,70,85,58,62,34,44,76,47,81,89,55,63,68,64,52,43,60,72,74,31,71,91,39,82,71,46,84,49,42,74,68,58,68,77,45,73,82,91,73,69,80,72,50,59,65,51,52,51,50,48,53,52,50,47,52,50,50,51,54,50,50,53,51,52,50,53,53,50,51,54,50,51,53,52,49,54,50,49,54,54,48,53,52,49,52,54,52,49,53,52,52,49,52,50,49,52,55,48,50,55,51,51,50,52,51,53,48,53,51,50,52,52,52,50,53,52,51,52,53,48,53,54,53,51,50,53,51,48,52,52,52,48,55,54,56,56,68,67,72,71,90,76,84,92,84,78,95,84,72,99,78,86,81,87,135

pLDDT: mean 81.75, std 17.25, range [34.81, 98.19]

Mean predicted aligned error: 17.11 Å

Sequence (253 aa):
MKSTFLGAAALCALSLMPVLAEAAEGFATANVNMRSGPSTRYPAVTVIPSGESVEIHGCLADRPWCDVSFYGGRGWVAGLYVQALYRSNRVYVEPEYYRPLGIPTVVFEFDRYWDRNYRGRDFYRDRDRWRRGPDWVEEGDWQWRREEERRDRQRRQQAERREWERQRTWEREQARDRQEARERQQWQRERERERREWRDRGRDEERRENGSAENYQGARKEERARQLRELRRDGEVRTVPKCVFNDFACEND

Secondary structure (DSSP, 8-state):
-------SSSSSSSS------PPEEEEESSSEEEESSSSTTSPEEEEEPTT-EEEEEEEESSS-EEEEEETTEEEEEEGGGEEEEETTEEEE--HHHHTTTTPPEE---HHHHHHHHHTTSGGGGGHHHHHT-S-S-STTHHHHHHHHHHHHHHHHHHHHHHHHHHHHHHHHHHHHHHHHHHHHHHHHHHHHHHHHHHHHHHHHHHHHHHHHHHHHHHHHHHHHHHHHHHHHHHTTS-------S-SS-----